Protein AF-A0A9N9INA7-F1 (afdb_monomer_lite)

Sequence (309 aa):
MSRGRTYPRCLLCGELLNKEGYRDGSIAQSMAESDPYHPDCKAKRDSKKEEIKEESQEFY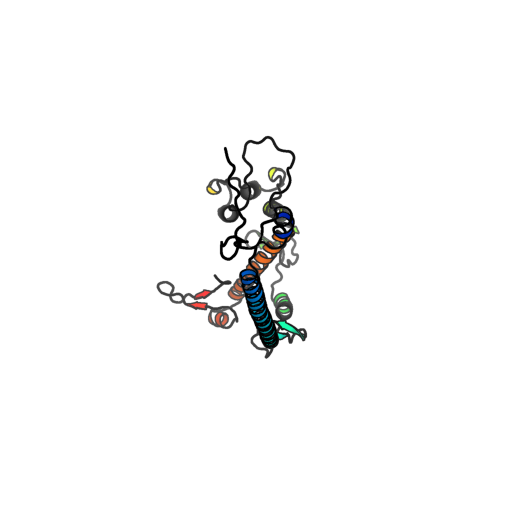EKAKKLAEEESKANLARKINEAFSCQGCGKFIELTDEAYTMKGKSGYYCQNCIVSENKDKIKKQTPQITCSLCKKSIASDYYLVGEQPVCLSCQPRAKLTLLTASKILQGQVVDVESLDLPAEDKINLSAAQQIMQGQPVDIDNLSIEENDKNFLKELQASVNKSGDNLPVPKPNSPQPQSPNKSNKLSSKDWEEIMAGLFIIANRALRKLELLDAVPNLQELRKIPGLDLHPLKDDRKGQHSIKINDQ

Organism: NCBI:txid60492

pLDDT: mean 77.27, std 15.55, range [35.47, 97.88]

Secondary structure (DSSP, 8-state):
---PPPPPB-TTT--BS-SSS--STTSHHHHTTT--S-HHHHHHHHHHHHHHHHHHHHHHHHHHHHHHHHHHHHHHHHHHTEEE-TTT--EEE--TT-EEPTTSSSEE-HHHHHHHHHHHHHHHS--EE-TTT--EESS-EEEETTEEEEGGG-HHHHHHHHHHHHHHTT----STTS---HHHHHHHHHHHHHHTT----GGGSSS-HHHHHHHHHHHHHHHHHGGG--PPPTT--------------HHHHHHHHHHHHHHHHHHHHHHHHHHH-SSHHHHTTSTT--EEEPPGGGBTBEEE--TT-

Structure (mmCIF, N/CA/C/O backbone):
data_AF-A0A9N9INA7-F1
#
_entry.id   AF-A0A9N9INA7-F1
#
loop_
_atom_site.group_PDB
_atom_site.id
_atom_site.type_symbol
_atom_site.label_atom_id
_atom_site.label_alt_id
_atom_site.label_comp_id
_atom_site.label_asym_id
_atom_site.label_entity_id
_atom_site.label_seq_id
_atom_site.pdbx_PDB_ins_code
_atom_site.Cartn_x
_atom_site.Cartn_y
_atom_site.Cartn_z
_atom_site.occupancy
_atom_site.B_iso_or_equiv
_atom_site.auth_seq_id
_atom_site.auth_comp_id
_atom_site.auth_asym_id
_atom_site.auth_atom_id
_atom_site.pdbx_PDB_model_num
ATOM 1 N N . MET A 1 1 ? 4.423 84.873 17.653 1.00 47.50 1 MET A N 1
ATOM 2 C CA . MET A 1 1 ? 4.879 83.482 17.870 1.00 47.50 1 MET A CA 1
ATOM 3 C C . MET A 1 1 ? 6.287 83.330 17.313 1.00 47.50 1 MET A C 1
ATOM 5 O O . MET A 1 1 ? 6.458 83.192 16.109 1.00 47.50 1 MET A O 1
ATOM 9 N N . SER A 1 2 ? 7.301 83.431 18.166 1.00 46.97 2 SER A N 1
ATOM 10 C CA . SER A 1 2 ? 8.703 83.181 17.824 1.00 46.97 2 SER A CA 1
ATOM 11 C C . SER A 1 2 ? 8.907 81.672 17.658 1.00 46.97 2 SER A C 1
ATOM 13 O O . SER A 1 2 ? 8.808 80.922 18.625 1.00 46.97 2 SER A O 1
ATOM 15 N N . ARG A 1 3 ? 9.154 81.203 16.429 1.00 60.03 3 ARG A N 1
ATOM 16 C CA . ARG A 1 3 ? 9.556 79.810 16.186 1.00 60.03 3 ARG A CA 1
ATOM 17 C C . ARG A 1 3 ? 10.983 79.635 16.716 1.00 60.03 3 ARG A C 1
ATOM 19 O O . ARG A 1 3 ? 11.915 80.217 16.166 1.00 60.03 3 ARG A O 1
ATOM 26 N N . GLY A 1 4 ? 11.141 78.899 17.816 1.00 61.97 4 GLY A N 1
ATOM 27 C CA . GLY A 1 4 ? 12.456 78.556 18.360 1.00 61.97 4 GLY A CA 1
ATOM 28 C C . GLY A 1 4 ? 13.253 77.739 17.343 1.00 61.97 4 GLY A C 1
ATOM 29 O O . GLY A 1 4 ? 12.719 76.803 16.752 1.00 61.97 4 GLY A O 1
ATOM 30 N N . ARG A 1 5 ? 14.516 78.104 17.103 1.00 69.19 5 ARG A N 1
ATOM 31 C CA . ARG A 1 5 ? 15.401 77.338 16.215 1.00 69.19 5 ARG A CA 1
ATOM 32 C C . ARG A 1 5 ? 15.850 76.072 16.943 1.00 69.19 5 ARG A C 1
ATOM 34 O O . ARG A 1 5 ? 16.490 76.157 17.987 1.00 69.19 5 ARG A O 1
ATOM 41 N N . THR A 1 6 ? 15.521 74.908 16.398 1.00 73.06 6 THR A N 1
ATOM 42 C CA . THR A 1 6 ? 16.071 73.622 16.837 1.00 73.06 6 THR A CA 1
ATOM 43 C C . THR A 1 6 ? 17.421 73.406 16.165 1.00 73.06 6 THR A C 1
ATOM 45 O O . THR A 1 6 ? 17.502 73.368 14.939 1.00 73.06 6 THR A O 1
ATOM 48 N N . TYR A 1 7 ? 18.480 73.277 16.958 1.00 74.56 7 TYR A N 1
ATOM 49 C CA . TYR A 1 7 ? 19.814 72.949 16.460 1.00 74.56 7 TYR A CA 1
ATOM 50 C C . TYR A 1 7 ? 19.967 71.425 16.320 1.00 74.56 7 TYR A C 1
ATOM 52 O O . TYR A 1 7 ? 19.486 70.693 17.193 1.00 74.56 7 TYR A O 1
ATOM 60 N N . PRO A 1 8 ? 20.629 70.931 15.258 1.00 74.00 8 PRO A N 1
ATOM 61 C CA . PRO A 1 8 ? 20.849 69.503 15.074 1.00 74.00 8 PRO A CA 1
ATOM 62 C C . PRO A 1 8 ? 21.774 68.943 16.166 1.00 74.00 8 PRO A C 1
ATOM 64 O O . PRO A 1 8 ? 22.737 69.589 16.594 1.00 74.00 8 PRO A O 1
ATOM 67 N N . ARG A 1 9 ? 21.461 67.728 16.625 1.00 79.56 9 ARG A N 1
ATOM 68 C CA . ARG A 1 9 ? 22.242 66.965 17.607 1.00 79.56 9 ARG A CA 1
ATOM 69 C C . ARG A 1 9 ? 22.987 65.834 16.906 1.00 79.56 9 ARG A C 1
ATOM 71 O O . ARG A 1 9 ? 22.441 65.216 15.997 1.00 79.56 9 ARG A O 1
ATOM 78 N N . CYS A 1 10 ? 24.205 65.551 17.354 1.00 77.56 10 CYS A N 1
ATOM 79 C CA . CYS A 1 10 ? 24.973 64.388 16.931 1.00 77.56 10 CYS A CA 1
ATOM 80 C C . CYS A 1 10 ? 24.181 63.111 17.240 1.00 77.56 10 CYS A C 1
ATOM 82 O O . CYS A 1 10 ? 23.751 62.917 18.377 1.00 77.56 10 CYS A O 1
ATOM 84 N N . LEU A 1 11 ? 24.022 62.221 16.259 1.00 80.06 11 LEU A N 1
ATOM 85 C CA . LEU A 1 11 ? 23.229 60.995 16.434 1.00 80.06 11 LEU A CA 1
ATOM 86 C C . LEU A 1 11 ? 23.856 59.981 17.403 1.00 80.06 11 LEU A C 1
ATOM 88 O O . LEU A 1 11 ? 23.147 59.129 17.926 1.00 80.06 11 LEU A O 1
ATOM 92 N N . LEU A 1 12 ? 25.169 60.060 17.648 1.00 80.56 12 LEU A N 1
ATOM 93 C CA . LEU A 1 12 ? 25.869 59.115 18.523 1.00 80.56 12 LEU A CA 1
ATOM 94 C C . LEU A 1 12 ? 25.887 59.563 19.992 1.00 80.56 12 LEU A C 1
ATOM 96 O O . LEU A 1 12 ? 25.654 58.748 20.877 1.00 80.56 12 LEU A O 1
ATOM 100 N N . CYS A 1 13 ? 26.178 60.842 20.262 1.00 83.06 13 CYS A N 1
ATOM 101 C CA . CYS A 1 13 ? 26.313 61.361 21.632 1.00 83.06 13 CYS A CA 1
ATOM 102 C C . CYS A 1 13 ? 25.164 62.278 22.079 1.00 83.06 13 CYS A C 1
ATOM 104 O O . CYS A 1 13 ? 25.063 62.595 23.259 1.00 83.06 13 CYS A O 1
ATOM 106 N N . GLY A 1 14 ? 24.299 62.730 21.165 1.00 80.06 14 GLY A N 1
ATOM 107 C CA . GLY A 1 14 ? 23.175 63.617 21.480 1.00 80.06 14 GLY A CA 1
ATOM 108 C C . GLY A 1 14 ? 23.551 65.079 21.767 1.00 80.06 14 GLY A C 1
ATOM 109 O O . GLY A 1 14 ? 22.662 65.877 22.091 1.00 80.06 14 GLY A O 1
ATOM 110 N N . GLU A 1 15 ? 24.829 65.448 21.643 1.00 83.06 15 GLU A N 1
ATOM 111 C CA . GLU A 1 15 ? 25.323 66.819 21.825 1.00 83.06 15 GLU A CA 1
ATOM 112 C C . GLU A 1 15 ? 25.026 67.701 20.603 1.00 83.06 15 GLU A C 1
ATOM 114 O O . GLU A 1 15 ? 24.946 67.221 19.473 1.00 83.06 15 GLU A O 1
ATOM 119 N N . LEU A 1 16 ? 24.836 69.005 20.824 1.00 78.44 16 LEU A N 1
ATOM 120 C CA . LEU A 1 16 ? 24.582 69.975 19.754 1.00 78.44 16 LEU A CA 1
ATOM 121 C C . LEU A 1 16 ? 25.819 70.126 18.863 1.00 78.44 16 LEU A C 1
ATOM 123 O O . LEU A 1 16 ? 26.905 70.383 19.374 1.00 78.44 16 LEU A O 1
ATOM 127 N N . LEU A 1 17 ? 25.646 70.047 17.540 1.00 68.88 17 LEU A N 1
ATOM 128 C CA . LE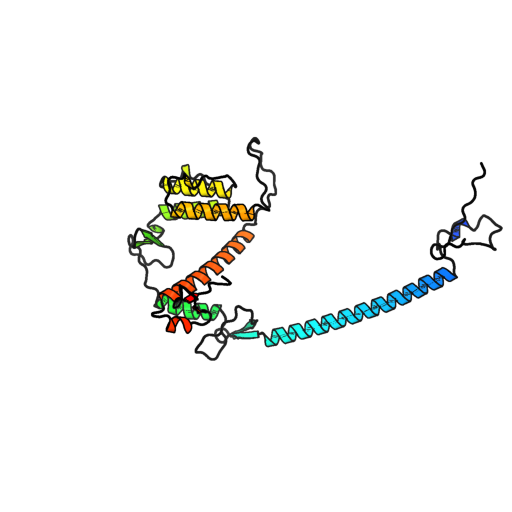U A 1 17 ? 26.747 70.052 16.560 1.00 68.88 17 LEU A CA 1
ATOM 129 C C . LEU A 1 17 ? 27.491 71.399 16.411 1.00 68.88 17 LEU A C 1
ATOM 131 O O . LEU A 1 17 ? 28.239 71.566 15.458 1.00 68.88 17 LEU A O 1
ATOM 135 N N . ASN A 1 18 ? 27.310 72.362 17.320 1.00 69.19 18 ASN A N 1
ATOM 136 C CA . ASN A 1 18 ? 28.042 73.631 17.348 1.00 69.19 18 ASN A CA 1
ATOM 137 C C . ASN A 1 18 ? 27.834 74.357 18.678 1.00 69.19 18 ASN A C 1
ATOM 139 O O . ASN A 1 18 ? 26.702 74.732 18.991 1.00 69.19 18 ASN A O 1
ATOM 143 N N . LYS A 1 19 ? 28.908 74.645 19.421 1.00 59.25 19 LYS A N 1
ATOM 144 C CA . LYS A 1 19 ? 28.851 75.630 20.515 1.00 59.25 19 LYS A CA 1
ATOM 145 C C . LYS A 1 19 ? 29.618 76.926 20.246 1.00 59.25 19 LYS A C 1
ATOM 147 O O . LYS A 1 19 ? 29.248 77.926 20.845 1.00 59.25 19 LYS A O 1
ATOM 152 N N . GLU A 1 20 ? 30.595 76.971 19.329 1.00 59.22 20 GLU A N 1
ATOM 153 C CA . GLU A 1 20 ? 31.526 78.123 19.302 1.00 59.22 20 GLU A CA 1
ATOM 154 C C . GLU A 1 20 ? 31.864 78.742 17.925 1.00 59.22 20 GLU A C 1
ATOM 156 O O . GLU A 1 20 ? 32.618 79.706 17.880 1.00 59.22 20 GLU A O 1
ATOM 161 N N . GLY A 1 21 ? 31.285 78.296 16.798 1.00 57.31 21 GLY A N 1
ATOM 162 C CA . GLY A 1 21 ? 31.815 78.679 15.467 1.00 57.31 21 GLY A CA 1
ATOM 163 C C . GLY A 1 21 ? 30.936 79.472 14.487 1.00 57.31 21 GLY A C 1
ATOM 164 O O . GLY A 1 21 ? 31.462 79.985 13.506 1.00 57.31 21 GLY A O 1
ATOM 165 N N . TYR A 1 22 ? 29.618 79.586 14.680 1.00 56.44 22 TYR A N 1
ATOM 166 C CA . TYR A 1 22 ? 28.715 80.046 13.607 1.00 56.44 22 TYR A CA 1
ATOM 167 C C . TYR A 1 22 ? 28.085 81.408 13.906 1.00 56.44 22 TYR A C 1
ATOM 169 O O . TYR A 1 22 ? 26.970 81.487 14.421 1.00 56.44 22 TYR A O 1
ATOM 177 N N . ARG A 1 23 ? 28.796 82.493 13.571 1.00 56.59 23 ARG A N 1
ATOM 178 C CA . ARG A 1 23 ? 28.205 83.845 13.525 1.00 56.59 23 ARG A CA 1
ATOM 179 C C . ARG A 1 23 ? 27.613 84.223 12.166 1.00 56.59 23 ARG A C 1
ATOM 181 O O . ARG A 1 23 ? 26.750 85.092 12.146 1.00 56.59 23 ARG A O 1
ATOM 188 N N . ASP A 1 24 ? 27.951 83.514 11.088 1.00 56.97 24 ASP A N 1
ATOM 189 C CA . ASP A 1 24 ? 27.414 83.796 9.753 1.00 56.97 24 ASP A CA 1
ATOM 190 C C . ASP A 1 24 ? 26.481 82.677 9.274 1.00 56.97 24 ASP A C 1
ATOM 192 O O . ASP A 1 24 ? 26.872 81.539 9.013 1.00 56.97 24 ASP A O 1
ATOM 196 N N . GLY A 1 25 ? 25.192 83.009 9.201 1.00 57.81 25 GLY A N 1
ATOM 197 C CA . GLY A 1 25 ? 24.084 82.081 8.964 1.00 57.81 25 GLY A CA 1
ATOM 198 C C . GLY A 1 25 ? 23.962 81.510 7.547 1.00 57.81 25 GLY A C 1
ATOM 199 O O . GLY A 1 25 ? 22.926 80.926 7.249 1.00 57.81 25 GLY A O 1
ATOM 200 N N . SER A 1 26 ? 24.964 81.663 6.679 1.00 57.28 26 SER A N 1
ATOM 201 C CA . SER A 1 26 ? 24.917 81.203 5.281 1.00 57.28 26 SER A CA 1
ATOM 202 C C . SER A 1 26 ? 25.669 79.892 5.013 1.00 57.28 26 SER A C 1
ATOM 204 O O . SER A 1 26 ? 25.416 79.265 3.990 1.00 57.28 26 SER A O 1
ATOM 206 N N . ILE A 1 27 ? 26.541 79.430 5.921 1.00 55.09 27 ILE A N 1
ATOM 207 C CA . ILE A 1 27 ? 27.369 78.218 5.706 1.00 55.09 27 ILE A CA 1
ATOM 208 C C . ILE A 1 27 ? 26.818 76.982 6.450 1.00 55.09 27 ILE A C 1
ATOM 210 O O . ILE A 1 27 ? 27.094 75.845 6.078 1.00 55.09 27 ILE A O 1
ATOM 214 N N . ALA A 1 28 ? 25.965 77.167 7.464 1.00 55.12 28 ALA A N 1
ATOM 215 C CA . ALA A 1 28 ? 25.489 76.072 8.323 1.00 55.12 28 ALA A CA 1
ATOM 216 C C . ALA A 1 28 ? 24.566 75.054 7.627 1.00 55.12 28 ALA A C 1
ATOM 218 O O . ALA A 1 28 ? 24.413 73.936 8.117 1.00 55.12 28 ALA A O 1
ATOM 219 N N . GLN A 1 29 ? 23.933 75.426 6.512 1.00 57.06 29 GLN A N 1
ATOM 220 C CA . GLN A 1 29 ? 22.920 74.585 5.871 1.00 57.06 29 GLN A CA 1
ATOM 221 C C . GLN A 1 29 ? 23.516 73.549 4.908 1.00 57.06 29 GLN A C 1
ATOM 223 O O . GLN A 1 29 ? 22.965 72.462 4.800 1.00 57.06 29 GLN A O 1
ATOM 228 N N . SER A 1 30 ? 24.666 73.822 4.279 1.00 56.72 30 SER A N 1
ATOM 229 C CA . SER A 1 30 ? 25.274 72.891 3.315 1.00 56.72 30 SER A CA 1
ATOM 230 C C . SER A 1 30 ? 26.130 71.793 3.960 1.00 56.72 30 SER A C 1
ATOM 232 O O . SER A 1 30 ? 26.276 70.721 3.382 1.00 56.72 30 SER A O 1
ATOM 234 N N . MET A 1 31 ? 26.679 72.006 5.164 1.00 54.34 31 MET A N 1
ATOM 235 C CA . MET A 1 31 ? 27.525 70.994 5.822 1.00 54.34 31 MET A CA 1
ATOM 236 C C . MET A 1 31 ? 26.723 69.954 6.623 1.00 54.34 31 MET A C 1
ATOM 238 O O . MET A 1 31 ? 27.139 68.797 6.701 1.00 54.34 31 MET A O 1
ATOM 242 N N . ALA A 1 32 ? 25.556 70.324 7.165 1.00 55.84 32 ALA A N 1
ATOM 243 C CA . ALA A 1 32 ? 24.714 69.431 7.970 1.00 55.84 32 ALA A CA 1
ATOM 244 C C . ALA A 1 32 ? 24.065 68.286 7.166 1.00 55.84 32 ALA A C 1
ATOM 246 O O . ALA A 1 32 ? 23.649 67.292 7.756 1.00 55.84 32 ALA A O 1
ATOM 247 N N . GLU A 1 33 ? 24.006 68.393 5.836 1.00 59.06 33 GLU A N 1
ATOM 248 C CA . GLU A 1 33 ? 23.446 67.345 4.973 1.00 59.06 33 GLU A CA 1
ATOM 249 C C . GLU A 1 33 ? 24.439 66.205 4.677 1.00 59.06 33 GLU A C 1
ATOM 251 O O . GLU A 1 33 ? 24.021 65.145 4.219 1.00 59.06 33 GLU A O 1
ATOM 256 N N . SER A 1 34 ? 25.737 66.373 4.971 1.00 65.88 34 SER A N 1
ATOM 257 C CA . SER A 1 34 ? 26.772 65.417 4.534 1.00 65.88 34 SER A CA 1
ATOM 258 C C . SER A 1 34 ? 27.272 64.426 5.601 1.00 65.88 34 SER A C 1
ATOM 260 O O . SER A 1 34 ? 27.633 63.306 5.241 1.00 65.88 34 SER A O 1
ATOM 262 N N . ASP A 1 35 ? 27.272 64.764 6.902 1.00 72.38 35 ASP A N 1
ATOM 263 C CA . ASP A 1 35 ? 27.636 63.818 7.982 1.00 72.38 35 ASP A CA 1
ATOM 264 C C . ASP A 1 35 ? 27.108 64.299 9.360 1.00 72.38 35 ASP A C 1
ATOM 266 O O . ASP A 1 35 ? 27.622 65.274 9.911 1.00 72.38 35 ASP A O 1
ATOM 270 N N . PRO A 1 36 ? 26.092 63.654 9.967 1.00 74.88 36 PRO A N 1
ATOM 271 C CA . PRO A 1 36 ? 25.421 64.145 11.182 1.00 74.88 36 PRO A CA 1
ATOM 272 C C . PRO A 1 36 ? 26.161 63.812 12.500 1.00 74.88 36 PRO A C 1
ATOM 274 O O . PRO A 1 36 ? 25.532 63.639 13.549 1.00 74.88 36 PRO A O 1
ATOM 277 N N . TYR A 1 37 ? 27.492 63.685 12.473 1.00 77.81 37 TYR A N 1
ATOM 278 C CA . TYR A 1 37 ? 28.302 63.229 13.611 1.00 77.81 37 TYR A CA 1
ATOM 279 C C . TYR A 1 37 ? 29.409 64.230 13.968 1.00 77.81 37 TYR A C 1
ATOM 281 O O . TYR A 1 37 ? 30.060 64.786 13.089 1.00 77.81 37 TYR A O 1
ATOM 289 N N . HIS A 1 38 ? 29.664 64.424 15.269 1.00 78.94 38 HIS A N 1
ATOM 290 C CA . HIS A 1 38 ? 30.825 65.192 15.747 1.00 78.94 38 HIS A CA 1
ATOM 291 C C . HIS A 1 38 ? 32.131 64.519 15.283 1.00 78.94 38 HIS A C 1
ATOM 293 O O . HIS A 1 38 ? 32.158 63.285 15.267 1.00 78.94 38 HIS A O 1
ATOM 299 N N . PRO A 1 39 ? 33.220 65.251 14.979 1.00 78.38 39 PRO A N 1
ATOM 300 C CA . PRO A 1 39 ? 34.507 64.656 14.599 1.00 78.38 39 PRO A CA 1
ATOM 301 C C . PRO A 1 39 ? 34.983 63.540 15.547 1.00 78.38 39 PRO A C 1
ATOM 303 O O . PRO A 1 39 ? 35.355 62.460 15.089 1.00 78.38 39 PRO A O 1
ATOM 306 N N . ASP A 1 40 ? 34.843 63.729 16.864 1.00 79.12 40 ASP A N 1
ATOM 307 C CA . ASP A 1 40 ? 35.208 62.707 17.863 1.00 79.12 40 ASP A CA 1
ATOM 308 C C . ASP A 1 40 ? 34.271 61.489 17.846 1.00 79.12 40 ASP A C 1
ATOM 310 O O . ASP A 1 40 ? 34.684 60.353 18.084 1.00 79.12 40 ASP A O 1
ATOM 314 N N . CYS A 1 41 ? 32.988 61.703 17.541 1.00 82.00 41 CYS A N 1
ATOM 315 C CA . CYS A 1 41 ? 32.011 60.624 17.383 1.00 82.00 41 CYS A CA 1
ATOM 316 C C . CYS A 1 41 ? 32.219 59.862 16.073 1.00 82.00 41 CYS A C 1
ATOM 318 O O . CYS A 1 41 ? 32.011 58.652 16.032 1.00 82.00 41 CYS A O 1
ATOM 320 N N . LYS A 1 42 ? 32.652 60.555 15.018 1.00 81.94 42 LYS A N 1
ATOM 321 C CA . LYS A 1 42 ? 33.022 59.963 13.736 1.00 81.94 42 LYS A CA 1
ATOM 322 C C . LYS A 1 42 ? 34.241 59.062 13.897 1.00 81.94 42 LYS A C 1
ATOM 324 O O . LYS A 1 42 ? 34.160 57.905 13.510 1.00 81.94 42 LYS A O 1
ATOM 329 N N . ALA A 1 43 ? 35.289 59.523 14.583 1.00 83.94 43 ALA A N 1
ATOM 330 C CA . ALA A 1 43 ? 36.460 58.702 14.892 1.00 83.94 43 ALA A CA 1
ATOM 331 C C . ALA A 1 43 ? 36.093 57.430 15.681 1.00 83.94 43 ALA A C 1
ATOM 333 O O . ALA A 1 43 ? 36.514 56.335 15.316 1.00 83.94 43 ALA A O 1
ATOM 334 N N . LYS A 1 44 ? 35.233 57.541 16.707 1.00 83.81 44 LYS A N 1
ATOM 335 C CA . LYS A 1 44 ? 34.736 56.374 17.465 1.00 83.81 44 LYS A CA 1
ATOM 336 C C 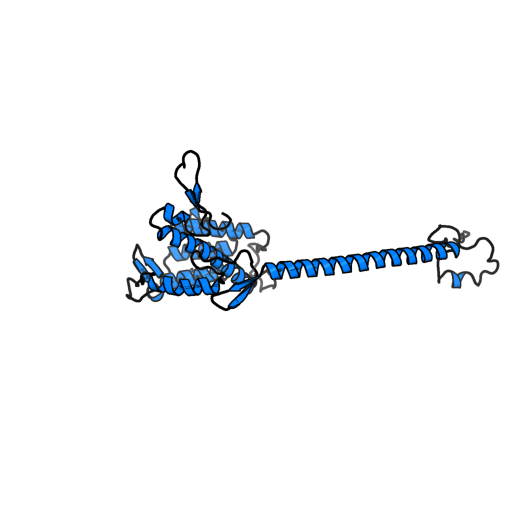. LYS A 1 44 ? 33.894 55.426 16.611 1.00 83.81 44 LYS A C 1
ATOM 338 O O . LYS A 1 44 ? 34.039 54.212 16.718 1.00 83.81 44 LYS A O 1
ATOM 343 N N . ARG A 1 45 ? 33.010 55.964 15.766 1.00 86.06 45 ARG A N 1
ATOM 344 C CA . ARG A 1 45 ? 32.178 55.174 14.847 1.00 86.06 45 ARG A CA 1
ATOM 345 C C . ARG A 1 45 ? 33.039 54.425 13.838 1.00 86.06 45 ARG A C 1
ATOM 347 O O . ARG A 1 45 ? 32.784 53.254 13.586 1.00 86.06 45 ARG A O 1
ATOM 354 N N . ASP A 1 46 ? 34.020 55.100 13.257 1.00 85.69 46 ASP A N 1
ATOM 355 C CA . ASP A 1 46 ? 34.860 54.538 12.208 1.00 85.69 46 ASP A CA 1
ATOM 356 C C . ASP A 1 46 ? 35.845 53.512 12.804 1.00 85.69 46 ASP A C 1
ATOM 358 O O . ASP A 1 46 ? 35.982 52.429 12.248 1.00 85.69 46 ASP A O 1
ATOM 362 N N . SER A 1 47 ? 36.384 53.751 14.007 1.00 85.31 47 SER A N 1
ATOM 363 C CA . SER A 1 47 ? 37.147 52.746 14.769 1.00 85.31 47 SER A CA 1
ATOM 364 C C . SER A 1 47 ? 36.314 51.500 15.092 1.00 85.31 47 SER A C 1
ATOM 366 O O . SER A 1 47 ? 36.770 50.388 14.849 1.00 85.31 47 SER A O 1
ATOM 368 N N . LYS A 1 48 ? 35.068 51.668 15.555 1.00 85.12 48 LYS A N 1
ATOM 369 C CA . LYS A 1 48 ? 34.162 50.540 15.821 1.00 85.12 48 LYS A CA 1
ATOM 370 C C . LYS A 1 48 ? 33.760 49.792 14.545 1.00 85.12 48 LYS A C 1
ATOM 372 O O . LYS A 1 48 ? 33.505 48.595 14.582 1.00 85.12 48 LYS A O 1
ATOM 377 N N . LYS A 1 49 ? 33.679 50.483 13.402 1.00 85.06 49 LYS A N 1
ATOM 378 C CA . LYS A 1 49 ? 33.432 49.841 12.103 1.00 85.06 49 LYS A CA 1
ATOM 379 C C . LYS A 1 49 ? 34.598 48.956 11.674 1.00 85.06 49 LYS A C 1
ATOM 381 O O . LYS A 1 49 ? 34.331 47.898 11.118 1.00 85.06 49 LYS A O 1
ATOM 386 N N . GLU A 1 50 ? 35.840 49.379 11.894 1.00 89.44 50 GLU A N 1
ATOM 387 C CA . GLU A 1 50 ? 37.009 48.546 11.585 1.00 89.44 50 GLU A CA 1
ATOM 388 C C . GLU A 1 50 ? 37.105 47.340 12.531 1.00 89.44 50 GLU A C 1
ATOM 390 O O . GLU A 1 50 ? 37.278 46.228 12.049 1.00 89.44 50 GLU A O 1
ATOM 395 N N . GLU A 1 51 ? 36.836 47.513 13.830 1.00 89.38 51 GLU A N 1
ATOM 396 C CA . GLU A 1 51 ? 36.755 46.398 14.794 1.00 89.38 51 GLU A CA 1
ATOM 397 C C . GLU A 1 51 ? 35.706 45.351 14.370 1.00 89.38 51 GLU A C 1
ATOM 399 O O . GLU A 1 51 ? 36.005 44.165 14.269 1.00 89.38 51 GLU A O 1
ATOM 404 N N . ILE A 1 52 ? 34.496 45.790 13.995 1.00 86.06 52 ILE A N 1
ATOM 405 C CA . ILE A 1 52 ? 33.441 44.891 13.494 1.00 86.06 52 ILE A CA 1
ATOM 406 C C . ILE A 1 52 ? 33.859 44.194 12.190 1.00 86.06 52 ILE A C 1
ATOM 408 O O . ILE A 1 52 ? 33.492 43.039 11.963 1.00 86.06 52 ILE A O 1
ATOM 412 N N . LYS A 1 53 ? 34.602 44.872 11.305 1.00 88.06 53 LYS A N 1
ATOM 413 C CA . LYS A 1 53 ? 35.106 44.248 10.074 1.00 88.06 53 LYS A CA 1
ATOM 414 C C . LYS A 1 53 ? 36.118 43.154 10.394 1.00 88.06 53 LYS A C 1
ATOM 416 O O . LYS A 1 53 ? 35.976 42.064 9.843 1.00 88.06 53 LYS A O 1
ATOM 421 N N . GLU A 1 54 ? 37.074 43.414 11.282 1.00 90.62 54 GLU A N 1
ATOM 422 C CA . GLU A 1 54 ? 38.075 42.430 11.706 1.00 90.62 54 GLU A CA 1
ATOM 423 C C . GLU A 1 54 ? 37.417 41.214 12.373 1.00 90.62 54 GLU A C 1
ATOM 425 O O . GLU A 1 54 ? 37.655 40.084 11.939 1.00 90.62 54 GLU A O 1
ATOM 430 N N . GLU A 1 55 ? 36.496 41.430 13.320 1.00 88.19 55 GLU A N 1
ATOM 431 C CA . GLU A 1 55 ? 35.731 40.350 13.961 1.00 88.19 55 GLU A CA 1
ATOM 432 C C . GLU A 1 55 ? 34.923 39.534 12.940 1.00 88.19 55 GLU A C 1
ATOM 434 O O . GLU A 1 55 ? 34.889 38.300 12.985 1.00 88.19 55 GLU A O 1
ATOM 439 N N . SER A 1 56 ? 34.287 40.209 11.974 1.00 82.25 56 SER A N 1
ATOM 440 C CA . SER A 1 56 ? 33.525 39.524 10.929 1.00 82.25 56 SER A CA 1
ATOM 441 C C . SER A 1 56 ? 34.429 38.682 10.026 1.00 82.25 56 SER A C 1
ATOM 443 O O . SER A 1 56 ? 34.076 37.553 9.686 1.00 82.25 56 SER A O 1
ATOM 445 N N . GLN A 1 57 ? 35.613 39.187 9.671 1.00 89.19 57 GLN A N 1
ATOM 446 C CA . GLN A 1 57 ? 36.558 38.485 8.810 1.00 89.19 57 GLN A CA 1
ATOM 447 C C . GLN A 1 57 ? 37.137 37.249 9.507 1.00 89.19 57 GLN A C 1
ATOM 449 O O . GLN A 1 57 ? 37.221 36.186 8.888 1.00 89.19 57 GLN A O 1
ATOM 454 N N . GLU A 1 58 ? 37.458 37.349 10.800 1.00 92.00 58 GLU A N 1
ATOM 455 C CA . GLU A 1 58 ? 37.883 36.199 11.602 1.00 92.00 58 GLU A CA 1
ATOM 456 C C . GLU A 1 58 ? 36.788 35.121 11.662 1.00 92.00 58 GLU A C 1
ATOM 458 O O . GLU A 1 58 ? 37.063 33.933 11.457 1.00 92.00 58 GLU A O 1
ATOM 463 N N . PHE A 1 59 ? 35.529 35.525 11.864 1.00 88.38 59 PHE A N 1
ATOM 464 C CA . PHE A 1 59 ? 34.389 34.609 11.862 1.00 88.38 59 PHE A CA 1
ATOM 465 C C . PHE A 1 59 ? 34.234 33.874 10.519 1.00 88.38 59 PHE A C 1
ATOM 467 O O . PHE A 1 59 ? 34.067 32.650 10.505 1.00 88.38 59 PHE A O 1
ATOM 474 N N . TYR A 1 60 ? 34.341 34.587 9.391 1.00 80.94 60 TYR A N 1
ATOM 475 C CA . TYR A 1 60 ? 34.243 33.991 8.052 1.00 80.94 60 TYR A CA 1
ATOM 476 C C . TYR A 1 60 ? 35.361 32.977 7.775 1.00 80.94 60 TYR A C 1
ATOM 4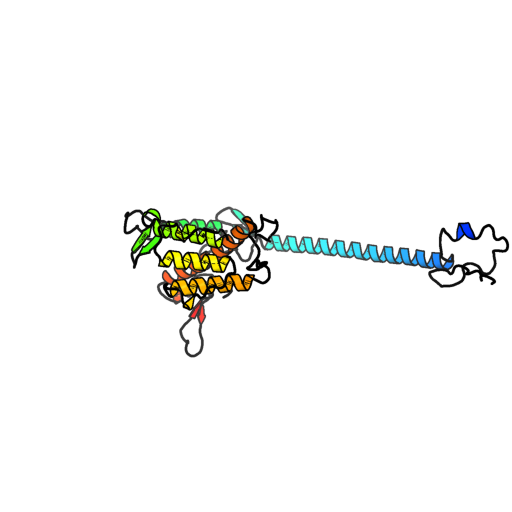78 O O . TYR A 1 60 ? 35.081 31.876 7.294 1.00 80.94 60 TYR A O 1
ATOM 486 N N . GLU A 1 61 ? 36.613 33.298 8.106 1.00 91.31 61 GLU A N 1
ATOM 487 C CA . GLU A 1 61 ? 37.741 32.378 7.901 1.00 91.31 61 GLU A CA 1
ATOM 488 C C . GLU A 1 61 ? 37.632 31.127 8.784 1.00 91.31 61 GLU A C 1
ATOM 490 O O . GLU A 1 61 ? 37.922 30.010 8.342 1.00 91.31 61 GLU A O 1
ATOM 495 N N . LYS A 1 62 ? 37.145 31.277 10.021 1.00 91.69 62 LYS A N 1
ATOM 496 C CA . LYS A 1 62 ? 36.893 30.144 10.919 1.00 91.69 62 LYS A CA 1
ATOM 497 C C . LYS A 1 62 ? 35.780 29.233 10.394 1.00 91.69 62 LYS A C 1
ATOM 499 O O . LYS A 1 62 ? 35.947 28.013 10.391 1.00 91.69 62 LYS A O 1
ATOM 504 N N . ALA A 1 63 ? 34.677 29.805 9.910 1.00 75.94 63 ALA A N 1
ATOM 505 C CA . ALA A 1 63 ? 33.578 29.046 9.313 1.00 75.94 63 ALA A CA 1
ATOM 506 C C . ALA A 1 63 ? 34.021 28.291 8.049 1.00 75.94 63 ALA A C 1
ATOM 508 O O . ALA A 1 63 ? 33.678 27.122 7.871 1.00 75.94 63 ALA A O 1
ATOM 509 N N . LYS A 1 64 ? 34.842 28.926 7.203 1.00 86.06 64 LYS A N 1
ATOM 510 C CA . LYS A 1 64 ? 35.401 28.302 5.999 1.00 86.06 64 LYS A CA 1
ATOM 511 C C . LYS A 1 64 ? 36.280 27.092 6.330 1.00 86.06 64 LYS A C 1
ATOM 513 O O . LYS A 1 64 ? 36.106 26.039 5.720 1.00 86.06 64 LYS A O 1
ATOM 518 N N . LYS A 1 65 ? 37.174 27.205 7.321 1.00 90.50 65 LYS A N 1
ATOM 519 C CA . LYS A 1 65 ? 38.013 26.079 7.772 1.00 90.50 65 LYS A CA 1
ATOM 520 C C . LYS A 1 65 ? 37.184 24.909 8.303 1.00 90.50 65 LYS A C 1
ATOM 522 O O . LYS A 1 65 ? 37.441 23.774 7.914 1.00 90.50 65 LYS A O 1
ATOM 527 N N . LEU A 1 66 ? 36.161 25.182 9.119 1.00 83.06 66 LEU A N 1
ATOM 528 C CA . LEU A 1 66 ? 35.256 24.145 9.629 1.00 83.06 66 LEU A CA 1
ATOM 529 C C . LEU A 1 66 ? 34.520 23.417 8.495 1.00 83.06 66 LEU A C 1
ATOM 531 O O . LEU A 1 66 ? 34.452 22.192 8.508 1.00 83.06 66 LEU A O 1
ATOM 535 N N . ALA A 1 67 ? 34.042 24.142 7.480 1.00 71.38 67 ALA A N 1
ATOM 536 C CA . ALA A 1 67 ? 33.383 23.538 6.321 1.00 71.38 67 ALA A CA 1
ATOM 537 C C . ALA A 1 67 ? 34.336 22.664 5.480 1.00 71.38 67 ALA A C 1
ATOM 539 O O . ALA A 1 67 ? 33.942 21.608 4.982 1.00 71.38 67 ALA A O 1
ATOM 540 N N . GLU A 1 68 ? 35.601 23.068 5.325 1.00 86.62 68 GLU A N 1
ATOM 541 C CA . GLU A 1 68 ? 36.617 22.268 4.629 1.00 86.62 68 GLU A CA 1
ATOM 542 C C . GLU A 1 68 ? 36.996 20.998 5.408 1.00 86.62 68 GLU A C 1
ATOM 544 O O . GLU A 1 68 ? 37.167 19.934 4.805 1.00 86.62 68 GLU A O 1
ATOM 549 N N . GLU A 1 69 ? 37.112 21.084 6.734 1.00 87.25 69 GLU A N 1
ATOM 550 C CA . GLU A 1 69 ? 37.378 19.938 7.610 1.00 87.25 69 GLU A CA 1
ATOM 551 C C . GLU A 1 69 ? 36.197 18.963 7.641 1.00 87.25 69 GLU A C 1
ATOM 553 O O . GLU A 1 69 ? 36.397 17.758 7.479 1.00 87.25 69 GLU A O 1
ATOM 558 N N . GLU A 1 70 ? 34.967 19.469 7.746 1.00 81.19 70 GLU A N 1
ATOM 559 C CA . GLU A 1 70 ? 33.747 18.664 7.687 1.00 81.19 70 GLU A CA 1
ATOM 560 C C . GLU A 1 70 ? 33.583 17.989 6.317 1.00 81.19 70 GLU A C 1
ATOM 562 O O . GLU A 1 70 ? 33.241 16.809 6.241 1.00 81.19 70 GLU A O 1
ATOM 567 N N . SER A 1 71 ? 33.902 18.687 5.223 1.00 81.62 71 SER A N 1
ATOM 568 C CA . SER A 1 71 ? 33.897 18.117 3.869 1.00 81.62 71 SER A CA 1
ATOM 569 C C . SER A 1 71 ? 34.919 16.984 3.718 1.00 81.62 71 SER A C 1
ATOM 571 O O . SER A 1 71 ? 34.588 15.909 3.210 1.00 81.62 71 SER A O 1
ATOM 573 N N . LYS A 1 72 ? 36.146 17.169 4.225 1.00 81.38 72 LYS A N 1
ATOM 574 C CA . LYS A 1 72 ? 37.190 16.128 4.215 1.00 81.38 72 LYS A CA 1
ATOM 575 C C . LYS A 1 72 ? 36.818 14.933 5.092 1.00 81.38 72 LYS A C 1
ATOM 577 O O . LYS A 1 72 ? 37.003 13.795 4.661 1.00 81.38 72 LYS A O 1
ATOM 582 N N . ALA A 1 73 ? 36.266 15.171 6.280 1.00 71.69 73 ALA A N 1
ATOM 583 C CA . ALA A 1 73 ? 35.803 14.117 7.179 1.00 71.69 73 ALA A CA 1
ATOM 584 C C . ALA A 1 73 ? 34.632 13.330 6.570 1.00 71.69 73 ALA A C 1
ATOM 586 O O . ALA A 1 73 ? 34.642 12.099 6.581 1.00 71.69 73 ALA A O 1
ATOM 587 N N . ASN A 1 74 ? 33.668 14.021 5.956 1.00 68.75 74 ASN A N 1
ATOM 588 C CA . ASN A 1 74 ? 32.557 13.392 5.247 1.00 68.75 74 ASN A CA 1
ATOM 589 C C . ASN A 1 74 ? 33.028 12.591 4.028 1.00 68.75 74 ASN A C 1
ATOM 591 O O . ASN A 1 74 ? 32.518 11.499 3.792 1.00 68.75 74 ASN A O 1
ATOM 595 N N . LEU A 1 75 ? 34.021 13.073 3.276 1.00 64.69 75 LEU A N 1
ATOM 596 C CA . LEU A 1 75 ? 34.592 12.333 2.150 1.00 64.69 75 LEU A CA 1
ATOM 597 C C . LEU A 1 75 ? 35.349 11.077 2.611 1.00 64.69 75 LEU A C 1
ATOM 599 O O . LEU A 1 75 ? 35.160 10.007 2.038 1.00 64.69 75 LEU A O 1
ATOM 603 N N . ALA A 1 76 ? 36.161 11.178 3.667 1.00 60.44 76 ALA A N 1
ATOM 604 C CA . ALA A 1 76 ? 36.863 10.032 4.245 1.00 60.44 76 ALA A CA 1
ATOM 605 C C . ALA A 1 76 ? 35.886 8.983 4.807 1.00 60.44 76 ALA A C 1
ATOM 607 O O . ALA A 1 76 ? 36.095 7.782 4.627 1.00 60.44 76 ALA A O 1
ATOM 608 N N . ARG A 1 77 ? 34.784 9.429 5.425 1.00 60.62 77 ARG A N 1
ATOM 609 C CA . ARG A 1 77 ? 33.698 8.557 5.886 1.00 60.62 77 ARG A CA 1
ATOM 610 C C . ARG A 1 77 ? 33.001 7.854 4.718 1.00 60.62 77 ARG A C 1
ATOM 612 O O . ARG A 1 77 ? 32.902 6.634 4.738 1.00 60.62 77 ARG A O 1
ATOM 619 N N . LYS A 1 78 ? 32.653 8.585 3.651 1.00 57.59 78 LYS A N 1
ATOM 620 C CA . LYS A 1 78 ? 32.054 8.017 2.427 1.00 57.59 78 LYS A CA 1
ATOM 621 C C . LYS A 1 78 ? 32.937 6.974 1.740 1.00 57.59 78 LYS A C 1
ATOM 623 O O . LYS A 1 78 ? 32.423 5.988 1.227 1.00 57.59 78 LYS A O 1
ATOM 628 N N . ILE A 1 79 ? 34.257 7.167 1.734 1.00 58.53 79 ILE A N 1
ATOM 629 C CA . ILE A 1 79 ? 35.198 6.200 1.143 1.00 58.53 79 ILE A CA 1
ATOM 630 C C . ILE A 1 79 ? 35.261 4.910 1.976 1.00 58.53 79 ILE A C 1
ATOM 632 O O . ILE A 1 79 ? 35.293 3.822 1.406 1.00 58.53 79 ILE A O 1
ATOM 636 N N . ASN A 1 80 ? 35.226 5.014 3.308 1.00 61.34 80 ASN A N 1
ATOM 637 C CA . ASN A 1 80 ? 35.189 3.846 4.197 1.00 61.34 80 ASN A CA 1
ATOM 638 C C . ASN A 1 80 ? 33.823 3.143 4.218 1.00 61.34 80 ASN A C 1
ATOM 640 O O . ASN A 1 80 ? 33.732 1.985 4.620 1.00 61.34 80 ASN A O 1
ATOM 644 N N . GLU A 1 81 ? 32.776 3.826 3.765 1.00 70.00 81 GLU A N 1
ATOM 645 C CA . GLU A 1 81 ? 31.420 3.305 3.659 1.00 70.00 81 GLU A CA 1
ATOM 646 C C . GLU A 1 81 ? 31.113 2.759 2.249 1.00 70.00 81 GLU A C 1
ATOM 648 O O . GLU A 1 81 ? 29.962 2.492 1.969 1.00 70.00 81 GLU A O 1
ATOM 653 N N . ALA A 1 82 ? 32.065 2.549 1.332 1.00 74.31 82 ALA A N 1
ATOM 654 C CA . ALA A 1 82 ? 31.770 1.972 0.009 1.00 74.31 82 ALA A CA 1
ATOM 655 C C . ALA A 1 82 ? 32.391 0.577 -0.188 1.00 74.31 82 ALA A C 1
ATOM 657 O O . ALA A 1 82 ? 33.522 0.321 0.216 1.00 74.31 82 ALA A O 1
ATOM 658 N N . PHE A 1 83 ? 31.683 -0.331 -0.871 1.00 81.69 83 PHE A N 1
ATOM 659 C CA . PHE A 1 83 ? 32.202 -1.652 -1.259 1.00 81.69 83 PHE A CA 1
ATOM 660 C C . PHE A 1 83 ? 32.066 -1.897 -2.764 1.00 81.69 83 PHE A C 1
ATOM 662 O O . PHE A 1 83 ? 31.170 -1.365 -3.413 1.00 81.69 83 PHE A O 1
ATOM 669 N N . SER A 1 84 ? 32.919 -2.753 -3.335 1.00 81.62 84 SER A N 1
ATOM 670 C CA . SER A 1 84 ? 32.740 -3.242 -4.708 1.00 81.62 84 SER A CA 1
ATOM 671 C C . SER A 1 84 ? 31.887 -4.511 -4.709 1.00 81.62 84 SER A C 1
ATOM 673 O O . SER A 1 84 ? 32.224 -5.506 -4.063 1.00 81.62 84 SER A O 1
ATOM 675 N N . CYS A 1 85 ? 30.759 -4.477 -5.419 1.00 79.81 85 CYS A N 1
ATOM 676 C CA . CYS A 1 85 ? 29.895 -5.635 -5.605 1.00 79.81 85 CYS A CA 1
ATOM 677 C C . CYS A 1 85 ? 30.640 -6.728 -6.378 1.00 79.81 85 CYS A C 1
ATOM 679 O O . CYS A 1 85 ? 30.971 -6.537 -7.544 1.00 79.81 85 CYS A O 1
ATOM 681 N N . GLN A 1 86 ? 30.810 -7.914 -5.796 1.00 80.94 86 GLN A N 1
ATOM 682 C CA . GLN A 1 86 ? 31.476 -9.028 -6.484 1.00 80.94 86 GLN A CA 1
ATOM 683 C C . GLN A 1 86 ? 30.708 -9.545 -7.710 1.00 80.94 86 GLN A C 1
ATOM 685 O O . GLN A 1 86 ? 31.307 -10.126 -8.608 1.00 80.94 86 GLN A O 1
ATOM 690 N N . GLY A 1 87 ? 29.388 -9.335 -7.766 1.00 81.62 87 GLY A N 1
ATOM 691 C CA . GLY A 1 87 ? 28.561 -9.774 -8.892 1.00 81.62 87 GLY A CA 1
ATOM 692 C C . GLY A 1 87 ? 28.687 -8.898 -10.143 1.00 81.62 87 GLY A C 1
ATOM 693 O O . GLY A 1 87 ? 28.632 -9.419 -11.251 1.00 81.62 87 GLY A O 1
ATOM 694 N N . CYS A 1 88 ? 28.841 -7.577 -9.993 1.00 87.50 88 CYS A N 1
ATOM 695 C CA . CYS A 1 88 ? 28.865 -6.642 -11.131 1.00 87.50 88 CYS A CA 1
ATOM 696 C C . CYS A 1 88 ? 30.045 -5.662 -11.147 1.00 87.50 88 CYS A C 1
ATOM 698 O O . CYS A 1 88 ? 30.120 -4.829 -12.046 1.00 87.50 88 CYS A O 1
ATOM 700 N N . GLY A 1 89 ? 30.931 -5.707 -10.153 1.00 84.88 89 GLY A N 1
ATOM 701 C CA . GLY A 1 89 ? 32.106 -4.842 -10.013 1.00 84.88 89 GLY A CA 1
ATOM 702 C C . GLY A 1 89 ? 31.815 -3.392 -9.608 1.00 84.88 89 GLY A C 1
ATOM 703 O O . GLY A 1 89 ? 32.748 -2.645 -9.320 1.00 84.88 89 GLY A O 1
ATOM 704 N N . LYS A 1 90 ? 30.545 -2.968 -9.567 1.00 83.50 90 LYS A N 1
ATOM 705 C CA . LYS A 1 90 ? 30.175 -1.587 -9.219 1.00 83.50 90 LYS A CA 1
ATOM 706 C C . LYS A 1 90 ? 30.497 -1.279 -7.759 1.00 83.50 90 LYS A C 1
ATOM 708 O O . LYS A 1 90 ? 30.200 -2.091 -6.884 1.00 83.50 90 LYS A O 1
ATOM 713 N N . PHE A 1 91 ? 31.044 -0.091 -7.516 1.00 80.69 91 PHE A N 1
ATOM 714 C CA . PHE A 1 91 ? 31.160 0.473 -6.175 1.00 80.69 91 PHE A CA 1
ATOM 715 C C . PHE A 1 91 ? 29.793 0.944 -5.684 1.00 80.69 91 PHE A C 1
ATOM 717 O O . PHE A 1 91 ? 29.054 1.585 -6.432 1.00 80.69 91 PHE A O 1
ATOM 724 N N . ILE A 1 92 ? 29.454 0.583 -4.453 1.00 78.38 92 ILE A N 1
ATOM 725 C CA . ILE A 1 92 ? 28.169 0.860 -3.821 1.00 78.38 92 ILE A CA 1
ATOM 726 C C . ILE A 1 92 ? 28.423 1.433 -2.444 1.00 78.38 92 ILE A C 1
ATOM 728 O O . ILE A 1 92 ? 29.164 0.849 -1.657 1.00 78.38 92 ILE A O 1
ATOM 732 N N . GLU A 1 93 ? 27.790 2.567 -2.175 1.00 77.38 93 GLU A N 1
ATOM 733 C CA . GLU A 1 93 ? 27.728 3.147 -0.841 1.00 77.38 93 GLU A CA 1
ATOM 734 C C . GLU A 1 93 ? 26.922 2.200 0.071 1.00 77.38 93 GLU A C 1
ATOM 736 O O . GLU A 1 93 ? 25.815 1.776 -0.277 1.00 77.38 93 GLU A O 1
ATOM 741 N N . LEU A 1 94 ? 27.501 1.840 1.218 1.00 67.94 94 LEU A N 1
ATOM 742 C CA . LEU A 1 94 ? 26.900 1.141 2.355 1.00 67.94 94 LEU A CA 1
ATOM 743 C C . LEU A 1 94 ? 25.827 2.054 2.938 1.00 67.94 94 LEU A C 1
ATOM 745 O O . LEU A 1 94 ? 25.989 2.701 3.965 1.00 67.94 94 LEU A O 1
ATOM 749 N N . THR A 1 95 ? 24.719 2.122 2.226 1.00 68.00 95 THR A N 1
ATOM 750 C CA . THR A 1 95 ? 23.442 2.519 2.791 1.00 68.00 95 THR A CA 1
ATOM 751 C C . THR A 1 95 ? 22.897 1.343 3.600 1.00 68.00 95 THR A C 1
ATOM 753 O O . THR A 1 95 ? 23.345 0.202 3.433 1.00 68.00 95 THR A O 1
ATOM 756 N N . ASP A 1 96 ? 21.877 1.584 4.421 1.00 54.00 96 ASP A N 1
ATOM 757 C CA . ASP A 1 96 ? 21.154 0.531 5.154 1.00 54.00 96 ASP A CA 1
ATOM 758 C C . ASP A 1 96 ? 20.532 -0.549 4.228 1.00 54.00 96 ASP A C 1
ATOM 760 O O . ASP A 1 96 ? 19.983 -1.547 4.689 1.00 54.00 96 ASP A O 1
ATOM 764 N N . GLU A 1 97 ? 20.639 -0.383 2.903 1.00 54.94 97 GLU A N 1
ATOM 765 C CA . GLU A 1 97 ? 20.191 -1.312 1.864 1.00 54.94 97 GLU A CA 1
ATOM 766 C C . GLU A 1 97 ? 21.314 -2.201 1.285 1.00 54.94 97 GLU A C 1
ATOM 768 O O . GLU A 1 97 ? 21.104 -2.915 0.300 1.00 54.94 97 GLU A O 1
ATOM 773 N N . ALA A 1 98 ? 22.520 -2.180 1.859 1.00 58.22 98 ALA A N 1
ATOM 774 C CA . ALA A 1 98 ? 23.604 -3.079 1.475 1.00 58.22 98 ALA A CA 1
ATOM 775 C C . ALA A 1 98 ? 23.481 -4.446 2.172 1.00 58.22 98 ALA A C 1
ATOM 777 O O . ALA A 1 98 ? 23.400 -4.540 3.394 1.00 58.22 98 ALA A O 1
ATOM 778 N N . TYR A 1 99 ? 23.517 -5.537 1.400 1.00 61.12 99 TYR A N 1
ATOM 779 C CA . TYR A 1 99 ? 23.302 -6.892 1.921 1.00 61.12 99 TYR A CA 1
ATOM 780 C C . TYR A 1 99 ? 24.570 -7.747 1.837 1.00 61.12 99 TYR A C 1
ATOM 782 O O . TYR A 1 99 ? 25.291 -7.750 0.836 1.00 61.12 99 TYR A O 1
ATOM 790 N N . THR A 1 100 ? 24.796 -8.560 2.868 1.00 52.53 100 THR A N 1
ATOM 791 C CA . THR A 1 100 ? 25.759 -9.666 2.838 1.00 52.53 100 THR A CA 1
ATOM 792 C C . THR A 1 100 ? 25.016 -10.975 2.577 1.00 52.53 100 THR A C 1
ATOM 794 O O . THR A 1 100 ? 24.042 -11.304 3.254 1.00 52.53 100 THR A O 1
ATOM 797 N N . MET A 1 101 ? 25.448 -11.744 1.572 1.00 54.19 101 MET A N 1
ATOM 798 C CA . MET A 1 101 ? 24.892 -13.078 1.335 1.00 54.19 101 MET A CA 1
ATOM 799 C C . MET A 1 101 ? 25.629 -14.107 2.195 1.00 54.19 101 MET A C 1
ATOM 801 O O . MET A 1 101 ? 26.829 -14.327 2.034 1.00 54.19 101 MET A O 1
ATOM 805 N N . LYS A 1 102 ? 24.906 -14.773 3.098 1.00 42.00 102 LYS A N 1
ATOM 806 C CA . LYS A 1 102 ? 25.457 -15.821 3.967 1.00 42.00 102 LYS A CA 1
ATOM 807 C C . LYS A 1 102 ? 25.961 -16.994 3.108 1.00 42.00 102 LYS A C 1
ATOM 809 O O . LYS A 1 102 ? 25.182 -17.605 2.383 1.00 42.00 102 LYS A O 1
ATOM 814 N N . GLY A 1 103 ? 27.260 -17.296 3.179 1.00 50.88 103 GLY A N 1
ATOM 815 C CA . GLY A 1 103 ? 27.890 -18.444 2.503 1.00 50.88 103 GLY A CA 1
ATOM 816 C C . GLY A 1 103 ? 28.856 -18.114 1.358 1.00 50.88 103 GLY A C 1
ATOM 817 O O . GLY A 1 103 ? 29.578 -19.005 0.920 1.00 50.88 103 GLY A O 1
ATOM 818 N N . LYS A 1 104 ? 28.936 -16.856 0.902 1.00 51.12 104 LYS A N 1
ATOM 819 C CA . LYS A 1 104 ? 30.001 -16.383 -0.000 1.00 51.12 104 LYS A CA 1
ATOM 820 C C . LYS A 1 104 ? 30.751 -15.250 0.697 1.00 51.12 104 LYS A C 1
ATOM 822 O O . LYS A 1 104 ? 30.132 -14.303 1.167 1.00 51.12 104 LYS A O 1
ATOM 827 N N . SER A 1 105 ? 32.073 -15.346 0.794 1.00 54.66 105 SER A N 1
ATOM 828 C CA . SER A 1 105 ? 32.931 -14.287 1.338 1.00 54.66 105 SER A CA 1
ATOM 829 C C . SER A 1 105 ? 32.949 -13.087 0.380 1.00 54.66 105 SER A C 1
ATOM 831 O O . SER A 1 105 ? 33.830 -12.979 -0.475 1.00 54.66 105 SER A O 1
ATOM 833 N N . GLY A 1 106 ? 31.938 -12.218 0.469 1.00 71.75 106 GLY A N 1
ATOM 834 C CA . GLY A 1 106 ? 31.832 -11.046 -0.392 1.00 71.75 106 GLY A CA 1
ATOM 835 C C . GLY A 1 106 ? 30.537 -10.252 -0.281 1.00 71.75 106 GLY A C 1
ATOM 836 O O . GLY A 1 106 ? 29.493 -10.775 0.107 1.00 71.75 106 GLY A O 1
ATOM 837 N N . TYR A 1 107 ? 30.612 -8.980 -0.670 1.00 76.94 107 TYR A N 1
ATOM 838 C CA . TYR A 1 107 ? 29.474 -8.070 -0.726 1.00 76.94 107 TYR A CA 1
ATOM 839 C C . TYR A 1 107 ? 28.858 -8.061 -2.131 1.00 76.94 107 TYR A C 1
ATOM 841 O O . TYR A 1 107 ? 29.572 -8.038 -3.138 1.00 76.94 107 TYR A O 1
ATOM 849 N N . TYR A 1 108 ? 27.526 -8.071 -2.207 1.00 78.12 108 TYR A N 1
ATOM 850 C CA . TYR A 1 108 ? 26.772 -8.065 -3.462 1.00 78.12 108 TYR A CA 1
ATOM 851 C C . TYR A 1 108 ? 25.741 -6.940 -3.440 1.00 78.12 108 TYR A C 1
ATOM 853 O O . TYR A 1 108 ? 25.144 -6.641 -2.411 1.00 78.12 108 TYR A O 1
ATOM 861 N N . CYS A 1 109 ? 25.498 -6.329 -4.594 1.00 80.44 109 CYS A N 1
ATOM 862 C CA . CYS A 1 109 ? 24.443 -5.342 -4.733 1.00 80.44 109 CYS A CA 1
ATOM 863 C C . CYS A 1 109 ? 23.069 -5.999 -4.759 1.00 80.44 109 CYS A C 1
ATOM 865 O O . CYS A 1 109 ? 22.922 -7.130 -5.231 1.00 80.44 109 CYS A O 1
ATOM 867 N N . GLN A 1 110 ? 22.048 -5.251 -4.343 1.00 77.38 110 GLN A N 1
ATOM 868 C CA . GLN A 1 110 ? 20.662 -5.709 -4.361 1.00 77.38 110 GLN A CA 1
ATOM 869 C C . GLN A 1 110 ? 20.246 -6.250 -5.738 1.00 77.38 110 GLN A C 1
ATOM 871 O O . GLN A 1 110 ? 19.638 -7.312 -5.816 1.00 77.38 110 GLN A O 1
ATOM 876 N N . ASN A 1 111 ? 20.640 -5.590 -6.831 1.00 80.38 111 ASN A N 1
ATOM 877 C CA . ASN A 1 111 ? 20.317 -6.048 -8.186 1.00 80.38 111 ASN A CA 1
ATOM 878 C C . ASN A 1 111 ? 20.951 -7.405 -8.520 1.00 80.38 111 ASN A C 1
ATOM 880 O O . ASN A 1 111 ? 20.285 -8.257 -9.103 1.00 80.38 111 ASN A O 1
ATOM 884 N N . CYS A 1 112 ? 22.205 -7.635 -8.123 1.00 79.38 112 CYS A N 1
ATOM 885 C CA . CYS A 1 112 ? 22.874 -8.920 -8.324 1.00 79.38 112 CYS A CA 1
ATOM 886 C C . CYS A 1 112 ? 22.210 -10.021 -7.492 1.00 79.38 112 CYS A C 1
ATOM 888 O O . CYS A 1 112 ? 21.933 -11.093 -8.025 1.00 79.38 112 CYS A O 1
ATOM 890 N N . ILE A 1 113 ? 21.867 -9.734 -6.233 1.00 80.31 113 ILE A N 1
ATOM 891 C CA . ILE A 1 113 ? 21.150 -10.671 -5.356 1.00 80.31 113 ILE A CA 1
ATOM 892 C C . ILE A 1 113 ? 19.777 -11.016 -5.938 1.00 80.31 113 ILE A C 1
ATOM 894 O O . ILE A 1 113 ? 19.409 -12.187 -6.015 1.00 80.31 113 ILE A O 1
ATOM 898 N N . VAL A 1 114 ? 19.019 -10.011 -6.384 1.00 77.44 114 VAL A N 1
ATOM 899 C CA . VAL A 1 114 ? 17.713 -10.215 -7.020 1.00 77.44 114 VAL A CA 1
ATOM 900 C C . VAL A 1 114 ? 17.870 -11.018 -8.305 1.00 77.44 114 VAL A C 1
ATOM 902 O O . VAL A 1 114 ? 17.076 -11.921 -8.526 1.00 77.44 114 VAL A O 1
ATOM 905 N N . SER A 1 115 ? 18.887 -10.757 -9.131 1.00 77.06 115 SER A N 1
ATOM 906 C CA . SER A 1 115 ? 19.109 -11.518 -10.366 1.00 77.06 115 SER A CA 1
ATOM 907 C C . SER A 1 115 ? 19.459 -12.988 -10.105 1.00 77.06 115 SER A C 1
ATOM 909 O O . SER A 1 115 ? 18.831 -13.865 -10.693 1.00 77.06 115 SER A O 1
ATOM 911 N N . GLU A 1 116 ? 20.365 -13.272 -9.160 1.00 79.19 116 GLU A N 1
ATOM 912 C CA . GLU A 1 116 ? 20.764 -14.643 -8.812 1.00 79.19 116 GLU A CA 1
ATOM 913 C C . GLU A 1 116 ? 19.589 -15.421 -8.200 1.00 79.19 116 GLU A C 1
ATOM 915 O O . GLU A 1 116 ? 19.400 -16.606 -8.482 1.00 79.19 116 GLU A O 1
ATOM 920 N N . ASN A 1 117 ? 18.755 -14.751 -7.397 1.00 71.88 117 ASN A N 1
ATOM 921 C CA . ASN A 1 117 ? 17.556 -15.363 -6.835 1.00 71.88 117 ASN A CA 1
ATOM 922 C C . ASN A 1 117 ? 16.413 -15.463 -7.843 1.00 71.88 117 ASN A C 1
ATOM 924 O O . ASN A 1 117 ? 15.676 -16.435 -7.787 1.00 71.88 117 ASN A O 1
ATOM 928 N N . LYS A 1 118 ? 16.274 -14.546 -8.805 1.00 71.75 118 LYS A N 1
ATOM 929 C CA . LYS A 1 118 ? 15.232 -14.611 -9.842 1.00 71.75 118 LYS A CA 1
ATOM 930 C C . LYS A 1 118 ? 15.350 -15.889 -10.666 1.00 71.75 118 LYS A C 1
ATOM 932 O O . LYS A 1 118 ? 14.330 -16.486 -10.993 1.00 71.75 118 LYS A O 1
ATOM 937 N N . ASP A 1 119 ? 16.569 -16.341 -10.944 1.00 66.56 119 ASP A N 1
ATOM 938 C CA . ASP A 1 119 ? 16.799 -17.593 -11.669 1.00 66.56 119 ASP A CA 1
ATOM 939 C C . ASP A 1 119 ? 16.551 -18.840 -10.808 1.00 66.56 119 ASP A C 1
ATOM 941 O O . ASP A 1 119 ? 16.129 -19.871 -11.333 1.00 66.56 119 ASP A O 1
ATOM 945 N N . LYS A 1 120 ? 16.760 -18.758 -9.487 1.00 69.44 120 LYS A N 1
ATOM 946 C CA . LYS A 1 120 ? 16.407 -19.834 -8.542 1.00 69.44 120 LYS A CA 1
ATOM 947 C C . LYS A 1 120 ? 14.898 -19.908 -8.311 1.00 69.44 120 LYS A C 1
ATOM 949 O O . LYS A 1 120 ? 14.333 -20.991 -8.410 1.00 69.44 120 LYS A O 1
ATOM 954 N N . ILE A 1 121 ? 14.252 -18.760 -8.113 1.00 57.94 121 ILE A N 1
ATOM 955 C CA . ILE A 1 121 ? 12.800 -18.609 -7.983 1.00 57.94 121 ILE A CA 1
ATOM 956 C C . ILE A 1 121 ? 12.132 -19.129 -9.255 1.00 57.94 121 ILE A C 1
ATOM 958 O O . ILE A 1 121 ? 11.343 -20.053 -9.169 1.00 57.94 121 ILE A O 1
ATOM 962 N N . LYS A 1 122 ? 12.545 -18.692 -10.453 1.00 60.84 122 LYS A N 1
ATOM 963 C CA . LYS A 1 122 ? 12.006 -19.221 -11.724 1.00 60.84 122 LYS A CA 1
ATOM 964 C C . LYS A 1 122 ? 12.086 -20.745 -11.864 1.00 60.84 122 LYS A C 1
ATOM 966 O O . LYS A 1 122 ? 11.271 -21.318 -12.579 1.00 60.84 122 LYS A O 1
ATOM 971 N N . LYS A 1 123 ? 13.077 -21.393 -11.244 1.00 65.75 123 LYS A N 1
ATOM 972 C CA . LYS A 1 123 ? 13.230 -22.857 -11.263 1.00 65.75 123 LYS A CA 1
ATOM 973 C C . LYS A 1 123 ? 12.389 -23.568 -10.201 1.00 65.75 123 LYS A C 1
ATOM 975 O O . LYS A 1 123 ? 12.163 -24.763 -10.343 1.00 65.75 123 LYS A O 1
ATOM 980 N N . GLN A 1 124 ? 11.968 -22.866 -9.152 1.00 59.12 124 GLN A N 1
ATOM 981 C CA . GLN A 1 124 ? 11.253 -23.432 -8.006 1.00 59.12 124 GLN A CA 1
ATOM 982 C C . GLN A 1 124 ? 9.784 -23.012 -7.933 1.00 59.12 124 GLN A C 1
ATOM 984 O O . GLN A 1 124 ? 9.009 -23.699 -7.276 1.00 59.12 124 GLN A O 1
ATOM 989 N N . THR A 1 125 ? 9.373 -21.933 -8.605 1.00 57.94 125 THR A N 1
ATOM 990 C CA . THR A 1 125 ? 7.972 -21.519 -8.632 1.00 57.94 125 THR A CA 1
ATOM 991 C C . THR A 1 125 ? 7.172 -22.552 -9.428 1.00 57.94 125 THR A C 1
ATOM 993 O O . THR A 1 125 ? 7.428 -22.716 -10.629 1.00 57.94 125 THR A O 1
ATOM 996 N N . PRO A 1 126 ? 6.217 -23.265 -8.804 1.00 66.50 126 PRO A N 1
ATOM 997 C CA . PRO A 1 126 ? 5.328 -24.145 -9.544 1.00 66.50 126 PRO A CA 1
ATOM 998 C C . PRO A 1 126 ? 4.616 -23.313 -10.609 1.00 66.50 126 PRO A C 1
ATOM 1000 O O . PRO A 1 126 ? 4.115 -22.225 -10.328 1.00 66.50 126 PRO A O 1
ATOM 1003 N N . GLN A 1 127 ? 4.616 -23.789 -11.855 1.00 80.81 127 GLN A N 1
ATOM 1004 C CA . GLN A 1 127 ? 3.907 -23.102 -12.928 1.00 80.81 127 GLN A CA 1
ATOM 1005 C C . GLN A 1 127 ? 2.409 -23.153 -12.630 1.00 80.81 127 GLN A C 1
ATOM 1007 O O . GLN A 1 127 ? 1.757 -24.177 -12.833 1.00 80.81 127 GLN A O 1
ATOM 1012 N N . ILE A 1 128 ? 1.873 -22.049 -12.118 1.00 84.69 128 ILE A N 1
ATOM 1013 C CA . ILE A 1 128 ? 0.445 -21.901 -11.869 1.00 84.69 128 ILE A CA 1
ATOM 1014 C C . ILE A 1 128 ? -0.239 -21.892 -13.234 1.00 84.69 128 ILE A C 1
ATOM 1016 O O . ILE A 1 128 ? 0.078 -21.074 -14.094 1.00 84.69 128 ILE A O 1
ATOM 1020 N N . THR A 1 129 ? -1.153 -22.829 -13.467 1.00 91.62 129 THR A N 1
ATOM 1021 C CA . THR A 1 129 ? -1.882 -22.928 -14.736 1.00 91.62 129 THR A CA 1
ATOM 1022 C C . THR A 1 129 ? -3.311 -22.461 -14.547 1.00 91.62 129 THR A C 1
ATOM 1024 O O . THR A 1 129 ? -3.972 -22.830 -13.584 1.00 91.62 129 THR A O 1
ATOM 1027 N N . CYS A 1 130 ? -3.805 -21.651 -15.482 1.00 89.81 130 CYS A N 1
ATOM 1028 C CA . CYS A 1 130 ? -5.194 -21.214 -15.475 1.00 89.81 130 CYS A CA 1
ATOM 1029 C C . CYS A 1 130 ? -6.124 -22.425 -15.543 1.00 89.81 130 CYS A C 1
ATOM 1031 O O . CYS A 1 130 ? -6.051 -23.200 -16.498 1.00 89.81 130 CYS A O 1
ATOM 1033 N N . SER A 1 131 ? -7.045 -22.565 -14.595 1.00 91.25 131 SER A N 1
ATOM 1034 C CA . SER A 1 131 ? -8.001 -23.668 -14.583 1.00 91.25 131 SER A CA 1
ATOM 1035 C C . SER A 1 131 ? -8.910 -23.671 -15.813 1.00 91.25 131 SER A C 1
ATOM 1037 O O . SER A 1 131 ? -9.277 -24.753 -16.273 1.00 91.25 131 SER A O 1
ATOM 1039 N N . LEU A 1 132 ? -9.180 -22.497 -16.399 1.00 90.94 132 LEU A N 1
ATOM 1040 C CA . LEU A 1 132 ? -10.016 -22.337 -17.592 1.00 90.94 132 LEU A CA 1
ATOM 1041 C C . LEU A 1 132 ? -9.249 -22.583 -18.901 1.00 90.94 132 LEU A C 1
ATOM 1043 O O . LEU A 1 132 ? -9.597 -23.491 -19.648 1.00 90.94 132 LEU A O 1
ATOM 1047 N N . CYS A 1 133 ? -8.193 -21.814 -19.197 1.00 93.94 133 CYS A N 1
ATOM 1048 C CA . CYS A 1 133 ? -7.493 -21.913 -20.492 1.00 93.94 133 CYS A CA 1
ATOM 1049 C C . CYS A 1 133 ? -6.220 -22.763 -20.485 1.00 93.94 133 CYS A C 1
ATOM 1051 O O . CYS A 1 133 ? -5.561 -22.864 -21.519 1.00 93.94 133 CYS A O 1
ATOM 1053 N N . LYS A 1 134 ? -5.836 -23.324 -19.332 1.00 94.69 134 LYS A N 1
ATOM 1054 C CA . LYS A 1 134 ? -4.635 -24.158 -19.133 1.00 94.69 134 LYS A CA 1
ATOM 1055 C C . LYS A 1 134 ? -3.297 -23.484 -19.465 1.00 94.69 134 LYS A C 1
ATOM 1057 O O . LYS A 1 134 ? -2.258 -24.135 -19.427 1.00 94.69 134 LYS A O 1
ATOM 1062 N N . LYS A 1 135 ? -3.288 -22.178 -19.753 1.00 93.00 135 LYS A N 1
ATOM 1063 C CA . LYS A 1 135 ? -2.055 -21.408 -19.957 1.00 93.00 135 LYS A CA 1
ATOM 1064 C C . LYS A 1 135 ? -1.344 -21.185 -18.625 1.00 93.00 135 LYS A C 1
ATOM 1066 O O . LYS A 1 135 ? -1.998 -20.954 -17.609 1.00 93.00 135 LYS A O 1
ATOM 1071 N N . SER A 1 136 ? -0.016 -21.223 -18.663 1.00 90.12 136 SER A N 1
ATOM 1072 C CA . SER A 1 136 ? 0.834 -20.835 -17.536 1.00 90.12 136 SER A CA 1
ATOM 1073 C C . SER A 1 136 ? 0.640 -19.352 -17.210 1.00 90.12 136 SER A C 1
ATOM 1075 O O . SER A 1 136 ? 0.564 -18.522 -18.121 1.00 90.12 136 SER A O 1
ATOM 1077 N N . ILE A 1 137 ? 0.520 -19.031 -15.924 1.00 86.38 137 ILE A N 1
ATOM 1078 C CA . ILE A 1 137 ? 0.316 -17.682 -15.405 1.00 86.38 137 ILE A CA 1
ATOM 1079 C C . ILE A 1 137 ? 1.544 -17.291 -14.587 1.00 86.38 137 ILE A C 1
ATOM 1081 O O . ILE A 1 137 ? 1.931 -17.997 -13.661 1.00 86.38 137 ILE A O 1
ATOM 1085 N N . ALA A 1 138 ? 2.163 -16.165 -14.940 1.00 75.81 138 ALA A N 1
ATOM 1086 C CA . ALA A 1 138 ? 3.413 -15.729 -14.320 1.00 75.81 138 ALA A CA 1
ATOM 1087 C C . ALA A 1 138 ? 3.216 -14.970 -12.996 1.00 75.81 138 ALA A C 1
ATOM 1089 O O . ALA A 1 138 ? 4.110 -15.000 -12.156 1.00 75.81 138 ALA A O 1
ATOM 1090 N N . SER A 1 139 ? 2.084 -14.280 -12.822 1.00 70.38 139 SER A N 1
ATOM 1091 C CA . SER A 1 139 ? 1.822 -13.448 -11.636 1.00 70.38 139 SER A CA 1
ATOM 1092 C C . SER A 1 139 ? 0.360 -13.018 -11.493 1.00 70.38 139 SER A C 1
ATOM 1094 O O . SER A 1 139 ? -0.127 -12.910 -10.375 1.00 70.38 139 SER A O 1
ATOM 1096 N N . ASP A 1 140 ? -0.359 -12.823 -12.604 1.00 71.69 140 ASP A N 1
ATOM 1097 C CA . ASP A 1 140 ? -1.668 -12.157 -12.565 1.00 71.69 140 ASP A CA 1
ATOM 1098 C C . ASP A 1 140 ? -2.815 -13.176 -12.717 1.00 71.69 140 ASP A C 1
ATOM 1100 O O . ASP A 1 140 ? -3.273 -13.488 -13.827 1.00 71.69 140 ASP A O 1
ATOM 1104 N N . TYR A 1 141 ? -3.262 -13.733 -11.590 1.00 79.94 141 TYR A N 1
ATOM 1105 C CA . TYR A 1 141 ? -4.405 -14.646 -11.513 1.00 79.94 141 TYR A CA 1
ATOM 1106 C C . TYR A 1 141 ? -5.326 -14.312 -10.342 1.00 79.94 141 TYR A C 1
ATOM 1108 O O . TYR A 1 141 ? -4.923 -13.669 -9.379 1.00 79.94 141 TYR A O 1
ATOM 1116 N N . TYR A 1 142 ? -6.561 -14.795 -10.429 1.00 77.94 142 TYR A N 1
ATOM 1117 C CA . TYR A 1 142 ? -7.521 -14.805 -9.329 1.00 77.94 142 TYR A CA 1
ATOM 1118 C C . TYR A 1 142 ? -7.792 -16.226 -8.897 1.00 77.94 142 TYR A C 1
ATOM 1120 O O . TYR A 1 142 ? -7.725 -17.141 -9.715 1.00 77.94 142 TYR A O 1
ATOM 1128 N N . LEU A 1 143 ? -8.169 -16.401 -7.641 1.00 76.25 143 LEU A N 1
ATOM 1129 C CA . LEU A 1 143 ? -8.717 -17.657 -7.169 1.00 76.25 143 LEU A CA 1
ATOM 1130 C C . LEU A 1 143 ? -10.238 -17.607 -7.297 1.00 76.25 143 LEU A C 1
ATOM 1132 O O . LEU A 1 143 ? -10.891 -16.734 -6.735 1.00 76.25 143 LEU A O 1
ATOM 1136 N N . VAL A 1 144 ? -10.800 -18.534 -8.068 1.00 73.88 144 VAL A N 1
ATOM 1137 C CA . VAL A 1 144 ? -12.237 -18.824 -8.047 1.00 73.88 144 VAL A CA 1
ATOM 1138 C C . VAL A 1 144 ? -12.394 -20.101 -7.233 1.00 73.88 144 VAL A C 1
ATOM 1140 O O . VAL A 1 144 ? -12.081 -21.192 -7.718 1.00 73.88 144 VAL A O 1
ATOM 1143 N N . GLY A 1 145 ? -12.781 -19.955 -5.965 1.00 83.00 145 GLY A N 1
ATOM 1144 C CA . GLY A 1 145 ? -12.579 -21.009 -4.969 1.00 83.00 145 GLY A CA 1
ATOM 1145 C C . GLY A 1 145 ? -11.081 -21.225 -4.733 1.00 83.00 145 GLY A C 1
ATOM 1146 O O . GLY A 1 145 ? -10.368 -20.280 -4.428 1.00 83.00 145 GLY A O 1
ATOM 1147 N N . GLU A 1 146 ? -10.587 -22.447 -4.935 1.00 80.69 146 GLU A N 1
ATOM 1148 C CA . GLU A 1 146 ? -9.153 -22.781 -4.823 1.00 80.69 146 GLU A CA 1
ATOM 1149 C C . GLU A 1 146 ? -8.431 -22.811 -6.182 1.00 80.69 146 GLU A C 1
ATOM 1151 O O . GLU A 1 146 ? -7.251 -23.153 -6.266 1.00 80.69 146 GLU A O 1
ATOM 1156 N N . GLN A 1 147 ? -9.129 -22.490 -7.279 1.00 85.06 147 GLN A N 1
ATOM 1157 C CA . GLN A 1 147 ? -8.577 -22.650 -8.620 1.00 85.06 147 GLN A CA 1
ATOM 1158 C C . GLN A 1 147 ? -8.092 -21.325 -9.224 1.00 85.06 147 GLN A C 1
ATOM 1160 O O . GLN A 1 147 ? -8.884 -20.388 -9.351 1.00 85.06 147 GLN A O 1
ATOM 1165 N N . PRO A 1 148 ? -6.826 -21.247 -9.672 1.00 85.25 148 PRO A N 1
ATOM 1166 C CA . PRO A 1 148 ? -6.273 -20.046 -10.285 1.00 85.25 148 PRO A CA 1
ATOM 1167 C C . PRO A 1 148 ? -6.830 -19.829 -11.697 1.00 85.25 148 PRO A C 1
ATOM 1169 O O . PRO A 1 148 ? -6.765 -20.711 -12.549 1.00 85.25 148 PRO A O 1
ATOM 1172 N N . VAL A 1 149 ? -7.334 -18.632 -11.986 1.00 86.12 149 VAL A N 1
ATOM 1173 C CA . VAL A 1 149 ? -7.867 -18.213 -13.288 1.00 86.12 149 VAL A CA 1
ATOM 1174 C C . VAL A 1 149 ? -7.134 -16.959 -13.762 1.00 86.12 149 VAL A C 1
ATOM 1176 O O . VAL A 1 149 ? -7.012 -15.987 -13.022 1.00 86.12 149 VAL A O 1
ATOM 1179 N N . CYS A 1 150 ? -6.649 -16.944 -15.006 1.00 86.50 150 CYS A N 1
ATOM 1180 C CA . CYS A 1 150 ? -5.954 -15.777 -15.556 1.00 86.50 150 CYS A CA 1
ATOM 1181 C C . CYS A 1 150 ? -6.918 -14.634 -15.907 1.00 86.50 150 CYS A C 1
ATOM 1183 O O . CYS A 1 150 ? -8.063 -14.875 -16.300 1.00 86.50 150 CYS A O 1
ATOM 1185 N N . LEU A 1 151 ? -6.421 -13.391 -15.888 1.00 81.69 151 LEU A N 1
ATOM 1186 C CA . LEU A 1 151 ? -7.197 -12.194 -16.259 1.00 81.69 151 LEU A CA 1
ATOM 1187 C C . LEU A 1 151 ? -7.860 -12.297 -17.639 1.00 81.69 151 LEU A C 1
ATOM 1189 O O . LEU A 1 151 ? -8.934 -11.745 -17.855 1.00 81.69 151 LEU A O 1
ATOM 1193 N N . SER A 1 152 ? -7.240 -12.998 -18.594 1.00 85.44 152 SER A N 1
ATOM 1194 C CA . SER A 1 152 ? -7.822 -13.168 -19.931 1.00 85.44 152 SER A CA 1
ATOM 1195 C C . SER A 1 152 ? -9.095 -14.015 -19.930 1.00 85.44 152 SER A C 1
ATOM 1197 O O . SER A 1 152 ? -9.927 -13.836 -20.810 1.00 85.44 152 SER A O 1
ATOM 1199 N N . CYS A 1 153 ? -9.247 -14.937 -18.974 1.00 87.56 153 CYS A N 1
ATOM 1200 C CA . CYS A 1 153 ? -10.439 -15.784 -18.850 1.00 87.56 153 CYS A CA 1
ATOM 1201 C C . CYS A 1 153 ? -11.474 -15.214 -17.871 1.00 87.56 153 CYS A C 1
ATOM 1203 O O . CYS A 1 153 ? -12.556 -15.773 -17.733 1.00 87.56 153 CYS A O 1
ATOM 1205 N N . GLN A 1 154 ? -11.144 -14.103 -17.215 1.00 87.00 154 GLN A N 1
ATOM 1206 C CA . GLN A 1 154 ? -11.978 -13.374 -16.264 1.00 87.00 154 GLN A CA 1
ATOM 1207 C C . GLN A 1 154 ? -12.112 -11.914 -16.735 1.00 87.00 154 GLN A C 1
ATOM 1209 O O . GLN A 1 154 ? -11.585 -10.998 -16.099 1.00 87.00 154 GLN A O 1
ATOM 1214 N N . PRO A 1 155 ? -12.788 -11.665 -17.878 1.00 83.44 155 PRO A N 1
ATOM 1215 C CA . PRO A 1 155 ? -12.923 -10.314 -18.426 1.00 83.44 155 PRO A CA 1
ATOM 1216 C C . PRO A 1 155 ? -13.614 -9.360 -17.443 1.00 83.44 155 PRO A C 1
ATOM 1218 O O . PRO A 1 155 ? -13.274 -8.180 -17.409 1.00 83.44 155 PRO A O 1
ATOM 1221 N N . ARG A 1 156 ? -14.515 -9.888 -16.602 1.00 85.50 156 ARG A N 1
ATOM 1222 C CA . ARG A 1 156 ? -15.173 -9.142 -15.523 1.00 85.50 156 ARG A CA 1
ATOM 1223 C C . ARG A 1 156 ? -14.187 -8.689 -14.454 1.00 85.50 156 ARG A C 1
ATOM 1225 O O . ARG A 1 156 ? -14.063 -7.493 -14.251 1.00 85.50 156 ARG A O 1
ATOM 1232 N N . ALA A 1 157 ? -13.400 -9.598 -13.874 1.00 80.19 157 ALA A N 1
ATOM 1233 C CA . ALA A 1 157 ? -12.412 -9.231 -12.855 1.00 80.19 157 ALA A CA 1
ATOM 1234 C C . ALA A 1 157 ? -11.384 -8.208 -13.378 1.00 80.19 157 ALA A C 1
ATOM 1236 O O . ALA A 1 157 ? -11.016 -7.263 -12.679 1.00 80.19 157 ALA A O 1
ATOM 1237 N N . LYS A 1 158 ? -10.984 -8.337 -14.653 1.00 85.75 158 LYS A N 1
ATOM 1238 C CA . LYS A 1 158 ? -10.142 -7.338 -15.322 1.00 85.75 158 LYS A CA 1
ATOM 1239 C C . LYS A 1 158 ? -10.830 -5.971 -15.406 1.00 85.75 158 LYS A C 1
ATOM 1241 O O . LYS A 1 158 ? -10.177 -4.959 -15.159 1.00 85.75 158 LYS A O 1
ATOM 1246 N N . LEU A 1 159 ? -12.110 -5.927 -15.776 1.00 89.62 159 LEU A N 1
ATOM 1247 C CA . LEU A 1 159 ? -12.882 -4.686 -15.830 1.00 89.62 159 LEU A CA 1
ATOM 1248 C C . LEU A 1 159 ? -13.015 -4.059 -14.435 1.00 89.62 159 LEU A C 1
ATOM 1250 O O . LEU A 1 159 ? -12.733 -2.873 -14.295 1.00 89.62 159 LEU A O 1
ATOM 1254 N N . THR A 1 160 ? -13.337 -4.854 -13.410 1.00 88.06 160 THR A N 1
ATOM 1255 C CA . THR A 1 160 ? -13.419 -4.413 -12.008 1.00 88.06 160 THR A CA 1
ATOM 1256 C C . THR A 1 160 ? -12.099 -3.797 -11.538 1.00 88.06 160 THR A C 1
ATOM 1258 O O . THR A 1 160 ? -12.099 -2.671 -11.047 1.00 88.06 160 THR A O 1
ATOM 1261 N N . LEU A 1 161 ? -10.953 -4.454 -11.773 1.00 85.75 161 LEU A N 1
ATOM 1262 C CA . LEU A 1 161 ? -9.638 -3.903 -11.405 1.00 85.75 161 LEU A CA 1
ATOM 1263 C C . LEU A 1 161 ? -9.291 -2.610 -12.143 1.00 85.75 161 LEU A C 1
ATOM 1265 O O . LEU A 1 161 ? -8.772 -1.673 -11.538 1.00 85.75 161 LEU A O 1
ATOM 1269 N N . LEU A 1 162 ? -9.543 -2.552 -13.453 1.00 89.38 162 LEU A N 1
ATOM 1270 C CA . LEU A 1 162 ? -9.259 -1.350 -14.238 1.00 89.38 162 LEU A CA 1
ATOM 1271 C C . LEU A 1 162 ? -10.119 -0.173 -13.769 1.00 89.38 162 LEU A C 1
ATOM 1273 O O . LEU A 1 162 ? -9.622 0.949 -13.684 1.00 89.38 162 LEU A O 1
ATOM 1277 N N . THR A 1 163 ? -11.385 -0.425 -13.439 1.00 91.75 163 THR A N 1
ATOM 1278 C CA . THR A 1 163 ? -12.287 0.593 -12.897 1.00 91.75 163 THR A CA 1
ATOM 1279 C C . THR A 1 163 ? -11.854 1.039 -11.503 1.00 91.75 163 THR A C 1
ATOM 1281 O O . THR A 1 163 ? -11.717 2.240 -11.281 1.00 91.75 163 THR A O 1
ATOM 1284 N N . ALA A 1 164 ? -11.543 0.104 -10.601 1.00 91.38 164 ALA A N 1
ATOM 1285 C CA . ALA A 1 164 ? -11.025 0.415 -9.269 1.00 91.38 164 ALA A CA 1
ATOM 1286 C C . ALA A 1 164 ? -9.743 1.260 -9.346 1.00 91.38 164 ALA A C 1
ATOM 1288 O O . ALA A 1 164 ? -9.621 2.274 -8.665 1.00 91.38 164 ALA A O 1
ATOM 1289 N N . SER A 1 165 ? -8.815 0.904 -10.239 1.00 90.38 165 SER A N 1
ATOM 1290 C CA . SER A 1 165 ? -7.579 1.662 -10.456 1.00 90.38 165 SER A CA 1
ATOM 1291 C C . SER A 1 165 ? -7.846 3.106 -10.895 1.00 90.38 165 SER A C 1
ATOM 1293 O O . SER A 1 165 ? -7.233 4.026 -10.356 1.00 90.38 165 SER A O 1
ATOM 1295 N N . LYS A 1 166 ? -8.791 3.331 -11.817 1.00 93.31 166 LYS A N 1
ATOM 1296 C CA . LYS A 1 166 ? -9.188 4.684 -12.243 1.00 93.31 166 LYS A CA 1
ATOM 1297 C C . LYS A 1 166 ? -9.805 5.491 -11.101 1.00 93.31 166 LYS A C 1
ATOM 1299 O O . LYS A 1 166 ? -9.468 6.663 -10.939 1.00 93.31 166 LYS A O 1
ATOM 1304 N N . ILE A 1 167 ? -10.660 4.863 -10.295 1.00 93.38 167 ILE A N 1
ATOM 1305 C CA . ILE A 1 167 ? -11.286 5.492 -9.125 1.00 93.38 167 ILE A CA 1
ATOM 1306 C C . ILE A 1 167 ? -10.229 5.911 -8.098 1.00 93.38 167 ILE A C 1
ATOM 1308 O O . ILE A 1 167 ? -10.243 7.047 -7.630 1.00 93.38 167 ILE A O 1
ATOM 1312 N N . LEU A 1 168 ? -9.264 5.035 -7.799 1.00 89.06 168 LEU A N 1
ATOM 1313 C CA . LEU A 1 168 ? -8.163 5.336 -6.877 1.00 89.06 168 LEU A CA 1
ATOM 1314 C C . LEU A 1 168 ? -7.245 6.458 -7.392 1.00 89.06 168 LEU A C 1
ATOM 1316 O O . LEU A 1 168 ? -6.655 7.182 -6.599 1.00 89.06 168 LEU A O 1
ATOM 1320 N N . GLN A 1 169 ? -7.175 6.663 -8.709 1.00 89.94 169 GLN A N 1
ATOM 1321 C CA . GLN A 1 169 ? -6.505 7.814 -9.330 1.00 89.94 169 GLN A CA 1
ATOM 1322 C C . GLN A 1 169 ? -7.352 9.103 -9.302 1.00 89.94 169 GLN A C 1
ATOM 1324 O O . GLN A 1 169 ? -6.966 10.115 -9.891 1.00 89.94 169 GLN A O 1
ATOM 1329 N N . GLY A 1 170 ? -8.523 9.081 -8.660 1.00 92.00 170 GLY A N 1
ATOM 1330 C CA . GLY A 1 170 ? -9.450 10.210 -8.577 1.00 92.00 170 GLY A CA 1
ATOM 1331 C C . GLY A 1 170 ? -10.233 10.473 -9.866 1.00 92.00 170 GLY A C 1
ATOM 1332 O O . GLY A 1 170 ? -10.800 11.556 -10.024 1.00 92.00 170 GLY A O 1
ATOM 1333 N N . GLN A 1 171 ? -10.258 9.529 -10.812 1.00 94.50 171 GLN A N 1
ATOM 1334 C CA . GLN A 1 171 ? -11.097 9.647 -12.003 1.00 94.50 171 GLN A CA 1
ATOM 1335 C C . GLN A 1 171 ? -12.540 9.275 -11.662 1.00 94.50 171 GLN A C 1
ATOM 1337 O O . GLN A 1 171 ? -12.796 8.289 -10.976 1.00 94.50 171 GLN A O 1
ATOM 1342 N N . VAL A 1 172 ? -13.490 10.047 -12.188 1.00 96.00 172 VAL A N 1
ATOM 1343 C CA . VAL A 1 172 ? -14.914 9.712 -12.108 1.00 96.00 172 VAL A CA 1
ATOM 1344 C C . VAL A 1 172 ? -15.225 8.696 -13.202 1.00 96.00 172 VAL A C 1
ATOM 1346 O O . VAL A 1 172 ? -15.032 8.980 -14.385 1.00 96.00 172 VAL A O 1
ATOM 1349 N N . VAL A 1 173 ? -15.698 7.519 -12.807 1.00 96.62 173 VAL A N 1
ATOM 1350 C CA . VAL A 1 173 ? -16.154 6.460 -13.705 1.00 96.62 173 VAL A CA 1
ATOM 1351 C C . VAL A 1 173 ? -17.666 6.313 -13.565 1.00 96.62 173 VAL A C 1
ATOM 1353 O O . VAL A 1 173 ? -18.219 6.342 -12.465 1.00 96.62 173 VAL A O 1
ATOM 1356 N N . ASP A 1 174 ? -18.347 6.163 -14.696 1.00 97.62 174 ASP A N 1
ATOM 1357 C CA . ASP A 1 174 ? -19.753 5.778 -14.723 1.00 97.62 174 ASP A CA 1
ATOM 1358 C C . ASP A 1 174 ? -19.860 4.265 -14.485 1.00 97.62 174 ASP A C 1
ATOM 1360 O O . ASP A 1 174 ? -19.765 3.460 -15.409 1.00 97.62 174 ASP A O 1
ATOM 1364 N N . VAL A 1 175 ? -19.954 3.878 -13.212 1.00 96.44 175 VAL A N 1
ATOM 1365 C CA . VAL A 1 175 ? -19.986 2.470 -12.783 1.00 96.44 175 VAL A CA 1
ATOM 1366 C C . VAL A 1 175 ? -21.273 1.771 -13.242 1.00 96.44 175 VAL A C 1
ATOM 1368 O O . VAL A 1 175 ? -21.256 0.572 -13.530 1.00 96.44 175 VAL A O 1
ATOM 1371 N N . GLU A 1 176 ? -22.379 2.508 -13.375 1.00 97.12 176 GLU A N 1
ATOM 1372 C CA . GLU A 1 176 ? -23.685 1.941 -13.722 1.00 97.12 176 GLU A CA 1
ATOM 1373 C C . GLU A 1 176 ? -23.742 1.415 -15.159 1.00 97.12 176 GLU A C 1
ATOM 1375 O O . GLU A 1 176 ? -24.398 0.398 -15.410 1.00 97.12 176 GLU A O 1
ATOM 1380 N N . SER A 1 177 ? -23.002 2.029 -16.090 1.00 96.62 177 SER A N 1
ATOM 1381 C CA . SER A 1 177 ? -22.932 1.579 -17.487 1.00 96.62 177 SER A CA 1
ATOM 1382 C C . SER A 1 177 ? -22.025 0.367 -17.724 1.00 96.62 177 SER A C 1
ATOM 1384 O O . SER A 1 177 ? -22.006 -0.173 -18.832 1.00 96.62 177 SER A O 1
ATOM 1386 N N . LEU A 1 178 ? -21.295 -0.107 -16.708 1.00 95.00 178 LEU A N 1
ATOM 1387 C CA . LEU A 1 178 ? -20.426 -1.278 -16.833 1.00 95.00 178 LEU A CA 1
ATOM 1388 C C . LEU A 1 178 ? -21.219 -2.594 -16.750 1.00 95.00 178 LEU A C 1
ATOM 1390 O O . LEU A 1 178 ? -22.162 -2.726 -15.968 1.00 95.00 178 LEU A O 1
ATOM 1394 N N . ASP A 1 179 ? -20.799 -3.605 -17.518 1.00 95.88 179 ASP A N 1
ATOM 1395 C CA . ASP A 1 179 ? -21.323 -4.979 -17.422 1.00 95.88 179 ASP A CA 1
ATOM 1396 C C . ASP A 1 179 ? -20.674 -5.728 -16.243 1.00 95.88 179 ASP A C 1
ATOM 1398 O O . ASP A 1 179 ? -19.821 -6.605 -16.410 1.00 95.88 179 ASP A O 1
ATOM 1402 N N . LEU A 1 180 ? -21.042 -5.311 -15.030 1.00 93.56 180 LEU A N 1
ATOM 1403 C CA . LEU A 1 180 ? -20.572 -5.867 -13.762 1.00 93.56 180 LEU A CA 1
ATOM 1404 C C . LEU A 1 180 ? -21.746 -6.387 -12.912 1.00 93.56 180 LEU A C 1
ATOM 1406 O O . LEU A 1 180 ? -22.859 -5.862 -13.027 1.00 93.56 180 LEU A O 1
ATOM 1410 N N . PRO A 1 181 ? -21.519 -7.396 -12.049 1.00 92.94 181 PRO A N 1
ATOM 1411 C CA . PRO A 1 181 ? -22.471 -7.791 -11.011 1.00 92.94 181 PRO A CA 1
ATOM 1412 C C . PRO A 1 181 ? -22.908 -6.603 -10.143 1.00 92.94 181 PRO A C 1
ATOM 1414 O O . PRO A 1 181 ? -22.151 -5.652 -9.952 1.00 92.94 181 PRO A O 1
ATOM 1417 N N . ALA A 1 182 ? -24.122 -6.665 -9.590 1.00 95.19 182 ALA A N 1
ATOM 1418 C CA . ALA A 1 182 ? -24.658 -5.591 -8.750 1.00 95.19 182 ALA A CA 1
ATOM 1419 C C . ALA A 1 182 ? -23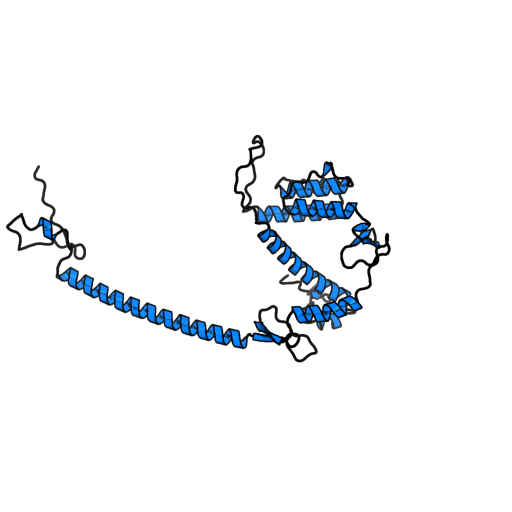.760 -5.294 -7.535 1.00 95.19 182 ALA A C 1
ATOM 1421 O O . ALA A 1 182 ? -23.540 -4.132 -7.211 1.00 95.19 182 ALA A O 1
ATOM 1422 N N . GLU A 1 183 ? -23.193 -6.329 -6.914 1.00 92.62 183 GLU A N 1
ATOM 1423 C CA . GLU A 1 183 ? -22.280 -6.207 -5.770 1.00 92.62 183 GLU A CA 1
ATOM 1424 C C . GLU A 1 183 ? -21.003 -5.434 -6.137 1.00 92.62 183 GLU A C 1
ATOM 1426 O O . GLU A 1 183 ? -20.663 -4.458 -5.469 1.00 92.62 183 GLU A O 1
ATOM 1431 N N . ASP A 1 184 ? -20.364 -5.777 -7.263 1.00 93.12 184 ASP A N 1
ATOM 1432 C CA . ASP A 1 184 ? -19.193 -5.056 -7.784 1.00 93.12 184 ASP A CA 1
ATOM 1433 C C . ASP A 1 184 ? -19.517 -3.583 -8.071 1.00 93.12 184 ASP A C 1
ATOM 1435 O O . ASP A 1 184 ? -18.712 -2.697 -7.780 1.00 93.12 184 ASP A O 1
ATOM 1439 N N . LYS A 1 185 ? -20.705 -3.296 -8.625 1.00 96.19 185 LYS A N 1
ATOM 1440 C CA . LYS A 1 185 ? -21.148 -1.915 -8.870 1.00 96.19 185 LYS A CA 1
ATOM 1441 C C . LYS A 1 185 ? -21.320 -1.138 -7.570 1.00 96.19 185 LYS A C 1
ATOM 1443 O O . LYS A 1 185 ? -20.859 -0.002 -7.487 1.00 96.19 185 LYS A O 1
ATOM 1448 N N . ILE A 1 186 ? -21.933 -1.750 -6.554 1.00 96.56 186 ILE A N 1
ATOM 1449 C CA . ILE A 1 186 ? -22.101 -1.144 -5.227 1.00 96.56 186 ILE A CA 1
ATOM 1450 C C . ILE A 1 186 ? -20.729 -0.835 -4.616 1.00 96.56 186 ILE A C 1
ATOM 1452 O O . ILE A 1 186 ? -20.509 0.287 -4.163 1.00 96.56 186 ILE A O 1
ATOM 1456 N N . ASN A 1 187 ? -19.795 -1.789 -4.662 1.00 93.69 187 ASN A N 1
ATOM 1457 C CA . ASN A 1 187 ? -18.450 -1.630 -4.110 1.00 93.69 187 ASN A CA 1
ATOM 1458 C C . ASN A 1 187 ? -17.666 -0.508 -4.824 1.00 93.69 187 ASN A C 1
ATOM 1460 O O . ASN A 1 187 ? -17.161 0.417 -4.187 1.00 93.69 187 ASN A O 1
ATOM 1464 N N . LEU A 1 188 ? -17.640 -0.514 -6.162 1.00 95.94 188 LEU A N 1
ATOM 1465 C CA . LEU A 1 188 ? -16.959 0.519 -6.953 1.00 95.94 188 LEU A CA 1
ATOM 1466 C C . LEU A 1 188 ? -17.603 1.905 -6.784 1.00 95.94 188 LEU A C 1
ATOM 1468 O O . LEU A 1 188 ? -16.892 2.905 -6.682 1.00 95.94 188 LEU A O 1
ATOM 1472 N N . SER A 1 189 ? -18.934 1.977 -6.716 1.00 97.19 189 SER A N 1
ATOM 1473 C CA . SER A 1 189 ? -19.663 3.225 -6.462 1.00 97.19 189 SER A CA 1
ATOM 1474 C C . SER A 1 189 ? -19.330 3.794 -5.079 1.00 97.19 189 SER A C 1
ATOM 1476 O O . SER A 1 189 ? -18.975 4.968 -4.967 1.00 97.19 189 SER A O 1
ATOM 1478 N N . ALA A 1 190 ? -19.330 2.955 -4.038 1.00 97.44 190 ALA A N 1
ATOM 1479 C CA . ALA A 1 190 ? -18.932 3.338 -2.685 1.00 97.44 190 ALA A CA 1
ATOM 1480 C C . ALA A 1 190 ? -17.473 3.824 -2.623 1.00 97.44 190 ALA A C 1
ATOM 1482 O O . ALA A 1 190 ? -17.201 4.885 -2.059 1.00 97.44 190 ALA A O 1
ATOM 1483 N N . ALA A 1 191 ? -16.538 3.111 -3.260 1.00 95.56 191 ALA A N 1
ATOM 1484 C CA . ALA A 1 191 ? -15.140 3.532 -3.344 1.00 95.56 191 ALA A CA 1
ATOM 1485 C C . ALA A 1 191 ? -14.998 4.901 -4.032 1.00 95.56 191 ALA A C 1
ATOM 1487 O O . ALA A 1 191 ? -14.250 5.759 -3.563 1.00 95.56 191 ALA A O 1
ATOM 1488 N N . GLN A 1 192 ? -15.750 5.143 -5.110 1.00 97.38 192 GLN A N 1
ATOM 1489 C CA . GLN A 1 192 ? -15.752 6.428 -5.806 1.00 97.38 192 GLN A CA 1
ATOM 1490 C C . GLN A 1 192 ? -16.295 7.564 -4.934 1.00 97.38 192 GLN A C 1
ATOM 1492 O O . GLN A 1 192 ? -15.702 8.643 -4.915 1.00 97.38 192 GLN A O 1
ATOM 1497 N N . GLN A 1 193 ? -17.374 7.327 -4.187 1.00 96.88 193 GLN A N 1
ATOM 1498 C CA . GLN A 1 193 ? -17.924 8.299 -3.238 1.00 96.88 193 GLN A CA 1
ATOM 1499 C C . GLN A 1 193 ? -16.906 8.642 -2.139 1.00 96.88 193 GLN A C 1
ATOM 1501 O O . GLN A 1 193 ? -16.650 9.821 -1.889 1.00 96.88 193 GLN A O 1
ATOM 1506 N N . ILE A 1 194 ? -16.242 7.634 -1.561 1.00 95.94 194 ILE A N 1
ATOM 1507 C CA . ILE A 1 194 ? -15.183 7.823 -0.556 1.00 95.94 194 ILE A CA 1
ATOM 1508 C C . ILE A 1 194 ? -14.032 8.665 -1.118 1.00 95.94 194 ILE A C 1
ATOM 1510 O O . ILE A 1 194 ? -13.615 9.636 -0.488 1.00 95.94 194 ILE A O 1
ATOM 1514 N N . MET A 1 195 ? -13.545 8.344 -2.321 1.00 94.31 195 MET A N 1
ATOM 1515 C CA . MET A 1 195 ? -12.466 9.096 -2.976 1.00 94.31 195 MET A CA 1
ATOM 1516 C C . MET A 1 195 ? -12.856 10.546 -3.300 1.00 94.31 195 MET A C 1
ATOM 1518 O O . MET A 1 195 ? -11.993 11.418 -3.383 1.00 94.31 195 MET A O 1
ATOM 1522 N N . GLN A 1 196 ? -14.152 10.824 -3.455 1.00 94.69 196 GLN A N 1
ATOM 1523 C CA . GLN A 1 196 ? -14.702 12.172 -3.630 1.00 94.69 196 GLN A CA 1
ATOM 1524 C C . GLN A 1 196 ? -14.969 12.897 -2.298 1.00 94.69 196 GLN A C 1
ATOM 1526 O O . GLN A 1 196 ? -15.468 14.023 -2.307 1.00 94.69 196 GLN A O 1
ATOM 1531 N N . GLY A 1 197 ? -14.647 12.277 -1.157 1.00 94.62 197 GLY A N 1
ATOM 1532 C CA . GLY A 1 197 ? -14.898 12.822 0.178 1.00 94.62 197 GLY A CA 1
ATOM 1533 C C . GLY A 1 197 ? -16.372 12.794 0.588 1.00 94.62 197 GLY A C 1
ATOM 1534 O O . GLY A 1 197 ? -16.766 13.510 1.508 1.00 94.62 197 GLY A O 1
ATOM 1535 N N . GLN A 1 198 ? -17.205 12.007 -0.097 1.00 95.88 198 GLN A N 1
ATOM 1536 C CA . GLN A 1 198 ? -18.604 11.831 0.269 1.00 95.88 198 GLN A CA 1
ATOM 1537 C C . GLN A 1 198 ? -18.725 10.787 1.390 1.00 95.88 198 GLN A C 1
ATOM 1539 O O . GLN A 1 198 ? -18.039 9.761 1.358 1.00 95.88 198 GLN A O 1
ATOM 1544 N N . PRO A 1 199 ? -19.581 11.026 2.399 1.00 94.69 199 PRO A N 1
ATOM 1545 C CA . PRO A 1 199 ? -19.826 10.042 3.441 1.00 94.69 199 PRO A CA 1
ATOM 1546 C C . PRO A 1 199 ? -20.578 8.844 2.854 1.00 94.69 199 PRO A C 1
ATOM 1548 O O . PRO A 1 199 ? -21.603 9.012 2.197 1.00 94.69 199 PRO A O 1
ATOM 1551 N N . VAL A 1 200 ? -20.079 7.641 3.130 1.00 97.38 200 VAL A N 1
ATOM 1552 C CA . VAL A 1 200 ? -20.712 6.374 2.750 1.00 97.38 200 VAL A CA 1
ATOM 1553 C C . VAL A 1 200 ? -21.028 5.590 4.014 1.00 97.38 200 VAL A C 1
ATOM 1555 O O . VAL A 1 200 ? -20.157 5.423 4.869 1.00 97.38 200 VAL A O 1
ATOM 1558 N N . ASP A 1 201 ? -22.267 5.114 4.127 1.00 97.81 201 ASP A N 1
ATOM 1559 C CA . ASP A 1 201 ? -22.706 4.215 5.194 1.00 97.81 201 ASP A CA 1
ATOM 1560 C C . ASP A 1 201 ? -22.373 2.763 4.816 1.00 97.81 201 ASP A C 1
ATOM 1562 O O . ASP A 1 201 ? -23.182 2.042 4.230 1.00 97.81 201 ASP A O 1
ATOM 1566 N N . ILE A 1 202 ? -21.124 2.371 5.081 1.00 97.44 202 ILE A N 1
ATOM 1567 C CA . ILE A 1 202 ? -20.545 1.097 4.628 1.00 97.44 202 ILE A CA 1
ATOM 1568 C C . ILE A 1 202 ? -21.249 -0.109 5.271 1.00 97.44 202 ILE A C 1
ATOM 1570 O O . ILE A 1 202 ? -21.377 -1.162 4.641 1.00 97.44 202 ILE A O 1
ATOM 1574 N N . ASP A 1 203 ? -21.741 0.033 6.503 1.00 97.69 203 ASP A N 1
ATOM 1575 C CA . ASP A 1 203 ? -22.361 -1.071 7.243 1.00 97.69 203 ASP A CA 1
ATOM 1576 C C . ASP A 1 203 ? -23.680 -1.526 6.597 1.00 97.69 203 ASP A C 1
ATOM 1578 O O . ASP A 1 203 ? -23.984 -2.724 6.596 1.00 97.69 203 ASP A O 1
ATOM 1582 N N . ASN A 1 204 ? -24.393 -0.601 5.946 1.00 97.88 204 ASN A N 1
ATOM 1583 C CA . ASN A 1 204 ? -25.660 -0.851 5.257 1.00 97.88 204 ASN A CA 1
ATOM 1584 C C . ASN A 1 204 ? -25.519 -1.266 3.780 1.00 97.88 204 ASN A C 1
ATOM 1586 O O . ASN A 1 204 ? -26.529 -1.488 3.108 1.00 97.88 204 ASN A O 1
ATOM 1590 N N . LEU A 1 205 ? -24.298 -1.410 3.253 1.00 96.38 205 LEU A N 1
ATOM 1591 C CA . LEU A 1 205 ? -24.092 -1.901 1.888 1.00 96.38 205 LEU A CA 1
ATOM 1592 C C . LEU A 1 205 ? -24.379 -3.409 1.791 1.00 96.38 205 LEU A C 1
ATOM 1594 O O . LEU A 1 205 ? -23.962 -4.199 2.641 1.00 96.38 205 LEU A O 1
ATOM 1598 N N . SER A 1 206 ? -25.066 -3.816 0.720 1.00 97.12 206 SER A N 1
ATOM 1599 C CA . SER A 1 206 ? -25.361 -5.222 0.404 1.00 97.12 206 SER A CA 1
ATOM 1600 C C . SER A 1 206 ? -24.182 -5.891 -0.320 1.00 97.12 206 SER A C 1
ATOM 1602 O O . SER A 1 206 ? -24.316 -6.296 -1.471 1.00 97.12 206 SER A O 1
ATOM 1604 N N . ILE A 1 207 ? -23.027 -5.953 0.345 1.00 94.94 207 ILE A N 1
ATOM 1605 C CA . ILE A 1 207 ? -21.770 -6.553 -0.144 1.00 94.94 207 ILE A CA 1
ATOM 1606 C C . ILE A 1 207 ? -21.134 -7.420 0.952 1.00 94.94 207 ILE A C 1
ATOM 1608 O O . ILE A 1 207 ? -21.541 -7.347 2.117 1.00 94.94 207 ILE A O 1
ATOM 1612 N N . GLU A 1 208 ? -20.137 -8.229 0.591 1.00 91.94 208 GLU A N 1
ATOM 1613 C CA . GLU A 1 208 ? -19.433 -9.101 1.534 1.00 91.94 208 GLU A CA 1
ATOM 1614 C C . GLU A 1 208 ? -18.656 -8.315 2.606 1.00 91.94 208 GLU A C 1
ATOM 1616 O O . GLU A 1 208 ? -18.199 -7.191 2.391 1.00 91.94 208 GLU A O 1
ATOM 1621 N N . GLU A 1 209 ? -18.453 -8.927 3.778 1.00 93.38 209 GLU A N 1
ATOM 1622 C CA . GLU A 1 209 ? -17.764 -8.283 4.908 1.00 93.38 209 GLU A CA 1
ATOM 1623 C C . GLU A 1 209 ? -16.314 -7.891 4.570 1.00 93.38 209 GLU A C 1
ATOM 1625 O O . GLU A 1 209 ? -15.815 -6.866 5.033 1.00 93.38 209 GLU A O 1
ATOM 1630 N N . ASN A 1 210 ? -15.644 -8.667 3.713 1.00 85.38 210 ASN A N 1
ATOM 1631 C CA . ASN A 1 210 ? -14.295 -8.346 3.244 1.00 85.38 210 ASN A CA 1
ATOM 1632 C C . ASN A 1 210 ? -14.265 -7.031 2.450 1.00 85.38 210 ASN A C 1
ATOM 1634 O O . ASN A 1 210 ? -13.384 -6.201 2.675 1.00 85.38 210 ASN A O 1
ATOM 1638 N N . ASP A 1 211 ? -15.255 -6.805 1.584 1.00 91.56 211 ASP A N 1
ATOM 1639 C CA . ASP A 1 211 ? -15.373 -5.563 0.818 1.00 91.56 211 ASP A CA 1
ATOM 1640 C C . ASP A 1 211 ? -15.724 -4.377 1.720 1.00 91.56 211 ASP A C 1
ATOM 1642 O O . ASP A 1 211 ? -15.164 -3.289 1.570 1.00 91.56 211 ASP A O 1
ATOM 1646 N N . LYS A 1 212 ? -16.588 -4.585 2.725 1.00 94.44 212 LYS A N 1
ATOM 1647 C CA . LYS A 1 212 ? -16.870 -3.563 3.747 1.00 94.44 212 LYS A CA 1
ATOM 1648 C C . LYS A 1 212 ? -15.605 -3.152 4.495 1.00 94.44 212 LYS A C 1
ATOM 1650 O O . LYS A 1 212 ? -15.374 -1.959 4.693 1.00 94.44 212 LYS A O 1
ATOM 1655 N N . ASN A 1 213 ? -14.774 -4.115 4.891 1.00 92.00 213 ASN A N 1
ATOM 1656 C CA . ASN A 1 213 ? -13.509 -3.841 5.572 1.00 92.00 213 ASN A CA 1
ATOM 1657 C C . ASN A 1 213 ? -12.561 -3.022 4.690 1.00 92.00 213 ASN A C 1
ATOM 1659 O O . ASN A 1 213 ? -12.030 -2.010 5.150 1.00 92.00 213 ASN A O 1
ATOM 1663 N N . PHE A 1 214 ? -12.433 -3.380 3.410 1.00 92.81 214 PHE A N 1
ATOM 1664 C CA . PHE A 1 214 ? -11.654 -2.600 2.448 1.00 92.81 214 PHE A CA 1
ATOM 1665 C C . PHE A 1 214 ? -12.155 -1.149 2.330 1.00 92.81 214 PHE A C 1
ATOM 1667 O O . PHE A 1 214 ? -11.364 -0.207 2.416 1.00 92.81 214 PHE A O 1
ATOM 1674 N N . LEU A 1 215 ? -13.469 -0.939 2.196 1.00 94.69 215 LEU A N 1
ATOM 1675 C CA . LEU A 1 215 ? -14.049 0.406 2.113 1.00 94.69 215 LEU A CA 1
ATOM 1676 C C . LEU A 1 215 ? -13.820 1.217 3.399 1.00 94.69 215 LEU A C 1
ATOM 1678 O O . LEU A 1 215 ? -13.548 2.417 3.322 1.00 94.69 215 LEU A O 1
ATOM 1682 N N . LYS A 1 216 ? -13.876 0.584 4.579 1.00 96.19 216 LYS A N 1
ATOM 1683 C CA . LYS A 1 216 ? -13.596 1.241 5.870 1.00 96.19 216 LYS A CA 1
ATOM 1684 C C . LYS A 1 216 ? -12.141 1.700 5.951 1.00 96.19 216 LYS A C 1
ATOM 1686 O O . LYS A 1 216 ? -11.873 2.830 6.362 1.00 96.19 216 LYS A O 1
ATOM 1691 N N . GLU A 1 217 ? -11.201 0.859 5.524 1.00 93.50 217 GLU A N 1
ATOM 1692 C CA . GLU A 1 217 ? -9.777 1.208 5.456 1.00 93.50 217 GLU A CA 1
ATOM 1693 C C . GLU A 1 217 ? -9.510 2.348 4.468 1.00 93.50 217 GLU A C 1
ATOM 1695 O O . GLU A 1 217 ? -8.763 3.287 4.777 1.00 93.50 217 GLU A O 1
ATOM 1700 N N . LEU A 1 218 ? -10.159 2.308 3.302 1.00 92.94 218 LEU A N 1
ATOM 1701 C CA . LEU A 1 218 ? -10.076 3.366 2.303 1.00 92.94 218 LEU A CA 1
ATOM 1702 C C . LEU A 1 218 ? -10.604 4.695 2.864 1.00 92.94 218 LEU A C 1
ATOM 1704 O O . LEU A 1 218 ? -9.909 5.711 2.796 1.00 92.94 218 LEU A O 1
ATOM 1708 N N . GLN A 1 219 ? -11.784 4.688 3.491 1.00 95.94 219 GLN A N 1
ATOM 1709 C CA . GLN A 1 219 ? -12.386 5.874 4.105 1.00 95.94 219 GLN A CA 1
ATOM 1710 C C . GLN A 1 219 ? -11.516 6.442 5.230 1.00 95.94 219 GLN A C 1
ATOM 1712 O O . GLN A 1 219 ? -11.302 7.653 5.298 1.00 95.94 219 GLN A O 1
ATOM 1717 N N . ALA A 1 220 ? -10.945 5.584 6.077 1.00 94.38 220 ALA A N 1
ATOM 1718 C CA . ALA A 1 220 ? -10.013 6.005 7.116 1.00 94.38 220 ALA A CA 1
ATOM 1719 C C . ALA A 1 220 ? -8.747 6.654 6.527 1.00 94.38 220 ALA A C 1
ATOM 1721 O O . ALA A 1 220 ? -8.246 7.634 7.080 1.00 94.38 220 ALA A O 1
ATOM 1722 N N . SER A 1 221 ? -8.239 6.141 5.405 1.00 90.44 221 SER A N 1
ATOM 1723 C CA . SER A 1 221 ? -7.049 6.673 4.726 1.00 90.44 221 SER A CA 1
ATOM 1724 C C . SER A 1 221 ? -7.301 8.046 4.094 1.00 90.44 221 SER A C 1
ATOM 1726 O O . SER A 1 221 ? -6.479 8.956 4.241 1.00 90.44 221 SER A O 1
ATOM 1728 N N . VAL A 1 222 ? -8.462 8.224 3.454 1.00 91.25 222 VAL A N 1
ATOM 1729 C CA . VAL A 1 222 ? -8.902 9.521 2.915 1.00 91.25 222 VAL A CA 1
ATOM 1730 C C . VAL A 1 222 ? -9.104 10.533 4.045 1.00 91.25 222 VAL A C 1
ATOM 1732 O O . VAL A 1 222 ? -8.571 11.638 3.969 1.00 91.25 222 VAL A O 1
ATOM 1735 N N . ASN A 1 223 ? -9.769 10.142 5.138 1.00 92.12 223 ASN A N 1
ATOM 1736 C CA . ASN A 1 223 ? -9.981 11.009 6.302 1.00 92.12 223 ASN A CA 1
ATOM 1737 C C . ASN A 1 223 ? -8.663 11.447 6.958 1.00 92.12 223 ASN A C 1
ATOM 1739 O O . ASN A 1 223 ? -8.516 12.614 7.307 1.00 92.12 223 ASN A O 1
ATOM 1743 N N . LYS A 1 224 ? -7.678 10.545 7.080 1.00 91.31 224 LYS A N 1
ATOM 1744 C CA . LYS A 1 224 ? -6.338 10.874 7.607 1.00 91.31 224 LYS A CA 1
ATOM 1745 C C . LYS A 1 224 ? -5.575 11.862 6.724 1.00 91.31 224 LYS A C 1
ATOM 1747 O O . LYS A 1 224 ? -4.759 12.623 7.225 1.00 91.31 224 LYS A O 1
ATOM 1752 N N . SER A 1 225 ? -5.836 11.845 5.420 1.00 85.94 225 SER A N 1
ATOM 1753 C CA . SER A 1 225 ? -5.222 12.756 4.448 1.00 85.94 225 SER A CA 1
ATOM 1754 C C . SER A 1 225 ? -5.976 14.095 4.341 1.00 85.94 225 SER A C 1
ATOM 1756 O O . SER A 1 225 ? -5.494 15.034 3.705 1.00 85.94 225 SER A O 1
ATOM 1758 N N . GLY A 1 226 ? -7.155 14.188 4.972 1.00 62.62 226 GLY A N 1
ATOM 1759 C CA . GLY A 1 226 ? -8.116 15.290 4.895 1.00 62.62 226 GLY A CA 1
ATOM 1760 C C . GLY A 1 226 ? -7.656 16.636 5.455 1.00 62.62 226 GLY A C 1
ATOM 1761 O O . GLY A 1 226 ? -8.322 17.635 5.196 1.00 62.62 226 GLY A O 1
ATOM 1762 N N . ASP A 1 227 ? -6.498 16.718 6.115 1.00 52.72 227 ASP A N 1
ATOM 1763 C CA . ASP A 1 227 ? -5.929 18.003 6.548 1.00 52.72 227 ASP A CA 1
ATOM 1764 C C . ASP A 1 227 ? -5.440 18.888 5.375 1.00 52.72 227 ASP A C 1
ATOM 1766 O O . ASP A 1 227 ? -5.012 20.016 5.604 1.00 52.72 227 ASP A O 1
ATOM 1770 N N . ASN A 1 228 ? -5.521 18.439 4.107 1.00 49.34 228 ASN A N 1
ATOM 1771 C CA . ASN A 1 228 ? -5.063 19.227 2.946 1.00 49.34 228 ASN A CA 1
ATOM 1772 C C . ASN A 1 228 ? -5.934 19.185 1.667 1.00 49.34 228 ASN A C 1
ATOM 1774 O O . ASN A 1 228 ? -5.476 19.657 0.621 1.00 49.34 228 ASN A O 1
ATOM 1778 N N . LEU A 1 229 ? -7.179 18.689 1.694 1.00 48.78 229 LEU A N 1
ATOM 1779 C CA . LEU A 1 229 ? -8.044 18.688 0.498 1.00 48.78 229 LEU A CA 1
ATOM 1780 C C . LEU A 1 229 ? -9.257 19.626 0.653 1.00 48.78 229 LEU A C 1
ATOM 1782 O O . LEU A 1 229 ? -10.048 19.463 1.580 1.00 48.78 229 LEU A O 1
ATOM 1786 N N . PRO A 1 230 ? -9.444 20.614 -0.247 1.00 42.06 230 PRO A N 1
ATOM 1787 C CA . PRO A 1 230 ? -10.584 21.517 -0.180 1.00 42.06 230 PRO A CA 1
ATOM 1788 C C . PRO A 1 230 ? -11.868 20.772 -0.566 1.00 42.06 230 PRO A C 1
ATOM 1790 O O . PRO A 1 230 ? -12.040 20.365 -1.714 1.00 42.06 230 PRO A O 1
ATOM 1793 N N . VAL A 1 231 ? -12.784 20.625 0.392 1.00 47.84 231 VAL A N 1
ATOM 1794 C CA . VAL A 1 231 ? -14.119 20.056 0.166 1.00 47.84 231 VAL A CA 1
ATOM 1795 C C . VAL A 1 231 ? -14.980 21.054 -0.630 1.00 47.84 231 VAL A C 1
ATOM 1797 O O . VAL A 1 231 ? -15.167 22.190 -0.176 1.00 47.84 231 VAL A O 1
ATOM 1800 N N . PRO A 1 232 ? -15.543 20.683 -1.795 1.00 42.47 232 PRO A N 1
ATOM 1801 C CA . PRO A 1 232 ? -16.508 21.524 -2.495 1.00 42.47 232 PRO A CA 1
ATOM 1802 C C . PRO A 1 232 ? -17.875 21.484 -1.787 1.00 42.47 232 PRO A C 1
ATOM 1804 O O . PRO A 1 232 ? -18.382 20.424 -1.430 1.00 42.47 232 PRO A O 1
ATOM 1807 N N . LYS A 1 233 ? -18.485 22.659 -1.566 1.00 40.59 233 LYS A N 1
ATOM 1808 C CA . LYS A 1 233 ? -19.781 22.797 -0.871 1.00 40.59 233 LYS A CA 1
ATOM 1809 C C . LYS A 1 233 ? -20.942 22.209 -1.701 1.00 40.59 233 LYS A C 1
ATOM 1811 O O . LYS A 1 233 ? -21.018 22.485 -2.898 1.00 40.59 233 LYS A O 1
ATOM 1816 N N . PRO A 1 234 ? -21.909 21.507 -1.080 1.00 38.00 234 PRO A N 1
ATOM 1817 C CA . PRO A 1 234 ? -22.867 20.651 -1.790 1.00 38.00 234 PRO A CA 1
ATOM 1818 C C . PRO A 1 234 ? -24.083 21.351 -2.439 1.00 38.00 234 PRO A C 1
ATOM 1820 O O . PRO A 1 234 ? -25.098 20.701 -2.624 1.00 38.00 234 PRO A O 1
ATOM 1823 N N . ASN A 1 235 ? -24.037 22.640 -2.806 1.00 42.06 235 ASN A N 1
ATOM 1824 C CA . ASN A 1 235 ? -25.190 23.314 -3.450 1.00 42.06 235 ASN A CA 1
ATOM 1825 C C . ASN A 1 235 ? -24.825 24.445 -4.433 1.00 42.06 235 ASN A C 1
ATOM 1827 O O . ASN A 1 235 ? -25.598 25.379 -4.648 1.00 42.06 235 ASN A O 1
ATOM 1831 N N . SER A 1 236 ? -23.645 24.394 -5.050 1.00 38.78 236 SER A N 1
ATOM 1832 C CA . SER A 1 236 ? -23.305 25.330 -6.128 1.00 38.78 236 SER A CA 1
ATOM 1833 C C . SER A 1 236 ? -23.736 24.758 -7.486 1.00 38.78 236 SER A C 1
ATOM 1835 O O . SER A 1 236 ? -23.425 23.597 -7.760 1.00 38.78 236 SER A O 1
ATOM 1837 N N . PRO A 1 237 ? -24.420 25.536 -8.353 1.00 42.53 237 PRO A N 1
ATOM 1838 C CA . PRO A 1 237 ? -24.630 25.151 -9.748 1.00 42.53 237 PRO A CA 1
ATOM 1839 C C . PRO A 1 237 ? -23.274 24.802 -10.358 1.00 42.53 237 PRO A C 1
ATOM 1841 O O . PRO A 1 237 ? -22.322 25.544 -10.105 1.00 42.53 237 PRO A O 1
ATOM 1844 N N . GLN A 1 238 ? -23.181 23.690 -11.101 1.00 41.03 238 GLN A N 1
ATOM 1845 C CA . GLN A 1 238 ? -21.926 23.209 -11.694 1.00 41.03 238 GLN A CA 1
ATOM 1846 C C . GLN A 1 238 ? -21.112 24.385 -12.261 1.00 41.03 238 GLN A C 1
ATOM 1848 O O . GLN A 1 238 ? -21.520 24.973 -13.268 1.00 41.03 238 GLN A O 1
ATOM 1853 N N . PRO A 1 239 ? -19.984 24.766 -11.631 1.00 35.47 239 PRO A N 1
ATOM 1854 C CA . PRO A 1 239 ? -19.164 25.834 -12.156 1.00 35.47 239 PRO A CA 1
ATOM 1855 C C . PRO A 1 239 ? -18.376 25.265 -13.326 1.00 35.47 239 PRO A C 1
ATOM 1857 O O . PRO A 1 239 ? -17.762 24.200 -13.221 1.00 35.47 239 PRO A O 1
ATOM 1860 N N . GLN A 1 240 ? -18.340 26.007 -14.429 1.00 43.66 240 GLN A N 1
ATOM 1861 C CA . GLN A 1 240 ? -17.259 25.846 -15.388 1.00 43.66 240 GLN A CA 1
ATOM 1862 C C . GLN A 1 240 ? -15.933 25.952 -14.623 1.00 43.66 240 GLN A C 1
ATOM 1864 O O . GLN A 1 240 ? -15.697 26.916 -13.896 1.00 43.66 240 GLN A O 1
ATOM 1869 N N . SER A 1 241 ? -15.133 24.894 -14.754 1.00 46.59 241 SER A N 1
ATOM 1870 C CA . SER A 1 241 ? -13.805 24.678 -14.179 1.00 46.59 241 SER A CA 1
ATOM 1871 C C . SER A 1 241 ? -13.040 25.955 -13.792 1.00 46.59 241 SER A C 1
ATOM 1873 O O . SER A 1 241 ? -12.555 26.655 -14.686 1.00 46.59 241 SER A O 1
ATOM 1875 N N . PRO A 1 242 ? -12.771 26.187 -12.492 1.00 41.09 242 PRO A N 1
ATOM 1876 C CA . PRO A 1 242 ? -11.655 27.006 -12.067 1.00 41.09 242 PRO A CA 1
ATOM 1877 C C . PRO A 1 242 ? -10.464 26.141 -11.631 1.00 41.09 242 PRO A C 1
ATOM 1879 O O . PRO A 1 242 ? -10.571 25.136 -10.930 1.00 41.09 242 PRO A O 1
ATOM 1882 N N . ASN A 1 243 ? -9.310 26.584 -12.111 1.00 54.22 243 ASN A N 1
ATOM 1883 C CA . ASN A 1 243 ? -7.980 26.014 -11.974 1.00 54.22 243 ASN A CA 1
ATOM 1884 C C . ASN A 1 243 ? -7.437 26.015 -10.528 1.00 54.22 243 ASN A C 1
ATOM 1886 O O . ASN A 1 243 ? -7.686 26.948 -9.770 1.00 54.22 243 ASN A O 1
ATOM 1890 N N . LYS A 1 244 ? -6.545 25.042 -10.270 1.00 51.12 244 LYS A N 1
ATOM 1891 C CA . LYS A 1 244 ? -5.613 24.881 -9.128 1.00 51.12 244 LYS A CA 1
ATOM 1892 C C . LYS A 1 244 ? -6.194 24.356 -7.806 1.00 51.12 244 LYS A C 1
ATOM 1894 O O . LYS A 1 244 ? -6.100 24.996 -6.766 1.00 51.12 244 LYS A O 1
ATOM 1899 N N . SER A 1 245 ? -6.668 23.113 -7.822 1.00 43.81 245 SER A N 1
ATOM 1900 C CA . SER A 1 245 ? -6.527 22.221 -6.662 1.00 43.81 245 SER A CA 1
ATOM 1901 C C . SER A 1 245 ? -5.072 21.737 -6.575 1.00 43.81 245 SER A C 1
ATOM 1903 O O . SER A 1 245 ? -4.465 21.502 -7.624 1.00 43.81 245 SER A O 1
ATOM 1905 N N . ASN A 1 246 ? -4.536 21.532 -5.367 1.00 53.25 246 ASN A N 1
ATOM 1906 C CA . ASN A 1 246 ? -3.337 20.716 -5.126 1.00 53.25 246 ASN A CA 1
ATOM 1907 C C . ASN A 1 246 ? -3.624 19.280 -5.597 1.00 53.25 246 ASN A C 1
ATOM 1909 O O . ASN A 1 246 ? -3.961 18.394 -4.819 1.00 53.25 246 ASN A O 1
ATOM 1913 N N . LYS A 1 247 ? -3.581 19.061 -6.912 1.00 52.28 247 LYS A N 1
ATOM 1914 C CA . LYS A 1 247 ? -3.488 17.728 -7.482 1.00 52.28 247 LYS A CA 1
ATOM 1915 C C . LYS A 1 247 ? -2.070 17.281 -7.194 1.00 52.28 247 LYS A C 1
ATOM 1917 O O . LYS A 1 247 ? -1.143 17.890 -7.727 1.00 52.28 247 LYS A O 1
ATOM 1922 N N . LEU A 1 248 ? -1.927 16.231 -6.385 1.00 50.41 248 LEU A N 1
ATOM 1923 C CA . LEU A 1 248 ? -0.745 15.386 -6.485 1.00 50.41 248 LEU A CA 1
ATOM 1924 C C . LEU A 1 248 ? -0.529 15.129 -7.973 1.00 50.41 248 LEU A C 1
ATOM 1926 O O . LEU A 1 248 ? -1.454 14.715 -8.687 1.00 50.41 248 LEU A O 1
ATOM 1930 N N . SER A 1 249 ? 0.651 15.493 -8.454 1.00 75.50 249 SER A N 1
ATOM 1931 C CA . SER A 1 249 ? 0.990 15.304 -9.847 1.00 75.50 249 SER A CA 1
ATOM 1932 C C . SER A 1 249 ? 0.889 13.809 -10.169 1.00 75.50 249 SER A C 1
ATOM 1934 O O . SER A 1 249 ? 1.022 12.958 -9.289 1.00 75.50 249 SER A O 1
ATOM 1936 N N . SER A 1 250 ? 0.663 13.458 -11.438 1.00 64.88 250 SER A N 1
ATOM 1937 C CA . SER A 1 250 ? 0.715 12.047 -11.864 1.00 64.88 250 SER A CA 1
ATOM 1938 C C . SER A 1 250 ? 2.012 11.366 -11.406 1.00 64.88 250 SER A C 1
ATOM 1940 O O . SER A 1 250 ? 2.016 10.179 -11.104 1.00 64.88 250 SER A O 1
ATOM 1942 N N . LYS A 1 251 ? 3.094 12.145 -11.302 1.00 65.25 251 LYS A N 1
ATOM 1943 C CA . LYS A 1 251 ? 4.400 11.699 -10.837 1.00 65.25 251 LYS A CA 1
ATOM 1944 C C . LYS A 1 251 ? 4.429 11.431 -9.326 1.00 65.25 251 LYS A C 1
ATOM 1946 O O . LYS A 1 251 ? 5.025 10.450 -8.904 1.00 65.25 251 LYS A O 1
ATOM 1951 N N . ASP A 1 252 ? 3.728 12.230 -8.527 1.00 72.81 252 ASP A N 1
ATOM 1952 C CA . ASP A 1 252 ? 3.674 12.058 -7.067 1.00 72.81 252 ASP A CA 1
ATOM 1953 C C . ASP A 1 252 ? 2.934 10.757 -6.705 1.00 72.81 252 ASP A C 1
ATOM 1955 O O . ASP A 1 252 ? 3.325 10.032 -5.793 1.00 72.81 252 ASP A O 1
ATOM 1959 N N . TRP A 1 253 ? 1.891 10.408 -7.467 1.00 67.06 253 TRP A N 1
ATOM 1960 C CA . TRP A 1 253 ? 1.182 9.135 -7.315 1.00 67.06 253 TRP A CA 1
ATOM 1961 C C . TRP A 1 253 ? 2.004 7.929 -7.766 1.00 67.06 253 TRP A C 1
ATOM 1963 O O . TRP A 1 253 ? 1.954 6.890 -7.112 1.00 67.06 253 TRP A O 1
ATOM 1973 N N . GLU A 1 254 ? 2.772 8.051 -8.851 1.00 61.56 254 GLU A N 1
ATOM 1974 C CA . GLU A 1 254 ? 3.718 7.010 -9.266 1.00 61.56 254 GLU A CA 1
ATOM 1975 C C . GLU A 1 254 ? 4.779 6.760 -8.186 1.00 61.56 2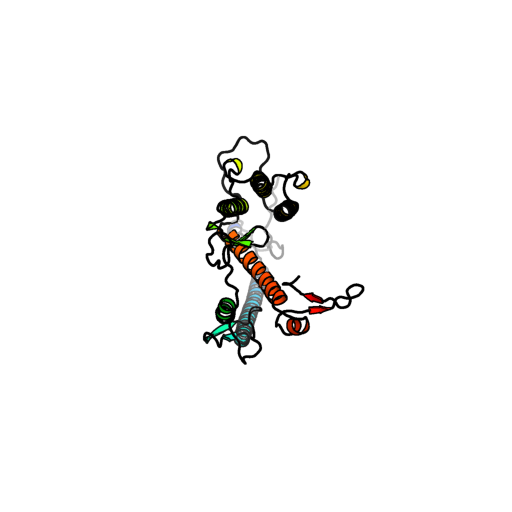54 GLU A C 1
ATOM 1977 O O . GLU A 1 254 ? 5.083 5.605 -7.893 1.00 61.56 254 GLU A O 1
ATOM 1982 N N . GLU A 1 255 ? 5.283 7.812 -7.535 1.00 63.62 255 GLU A N 1
ATOM 1983 C CA . GLU A 1 255 ? 6.247 7.705 -6.433 1.00 63.62 255 GLU A CA 1
ATOM 1984 C C . GLU A 1 255 ? 5.628 7.053 -5.181 1.00 63.62 255 GLU A C 1
ATOM 1986 O O . GLU A 1 255 ? 6.231 6.148 -4.597 1.00 63.62 255 GLU A O 1
ATOM 1991 N N . ILE A 1 256 ? 4.396 7.419 -4.807 1.00 66.88 256 ILE A N 1
ATOM 1992 C CA . ILE A 1 256 ? 3.674 6.796 -3.681 1.00 66.88 256 ILE A CA 1
ATOM 1993 C C . ILE A 1 256 ? 3.360 5.324 -3.965 1.00 66.88 256 ILE A C 1
ATOM 1995 O O . ILE A 1 256 ? 3.600 4.462 -3.117 1.00 66.88 256 ILE A O 1
ATOM 1999 N N . MET A 1 257 ? 2.854 5.011 -5.160 1.00 63.59 257 MET A N 1
ATOM 2000 C CA . MET A 1 257 ? 2.540 3.637 -5.558 1.00 63.59 257 MET A CA 1
ATOM 2001 C C . MET A 1 257 ? 3.804 2.786 -5.673 1.00 63.59 257 MET A C 1
ATOM 2003 O O . MET A 1 257 ? 3.787 1.626 -5.265 1.00 63.59 257 MET A O 1
ATOM 2007 N N . ALA A 1 258 ? 4.917 3.350 -6.150 1.00 58.03 258 ALA A N 1
ATOM 2008 C CA . ALA A 1 258 ? 6.212 2.680 -6.124 1.00 58.03 258 ALA A CA 1
ATOM 2009 C C . ALA A 1 258 ? 6.661 2.388 -4.682 1.00 58.03 258 ALA A C 1
ATOM 2011 O O . ALA A 1 258 ? 7.093 1.270 -4.398 1.00 58.03 258 ALA A O 1
ATOM 2012 N N . GLY A 1 259 ? 6.496 3.337 -3.755 1.00 60.16 259 GLY A N 1
ATOM 2013 C CA . GLY A 1 259 ? 6.779 3.143 -2.330 1.00 60.16 259 GLY A CA 1
ATOM 2014 C C . GLY A 1 259 ? 5.930 2.036 -1.693 1.00 60.16 259 GLY A C 1
ATOM 2015 O O . GLY A 1 259 ? 6.468 1.120 -1.067 1.00 60.16 259 GLY A O 1
ATOM 2016 N N . LEU A 1 260 ? 4.612 2.058 -1.916 1.00 62.75 260 LEU A N 1
ATOM 2017 C CA . LEU A 1 260 ? 3.690 1.016 -1.449 1.00 62.75 260 LEU A CA 1
ATOM 2018 C C . LEU A 1 260 ? 4.025 -0.350 -2.052 1.00 62.75 260 LEU A C 1
ATOM 2020 O O . LEU A 1 260 ? 4.039 -1.351 -1.338 1.00 62.75 260 LEU A O 1
ATOM 2024 N N . PHE A 1 261 ? 4.371 -0.397 -3.338 1.00 62.06 261 PHE A N 1
ATOM 2025 C CA . PHE A 1 261 ? 4.793 -1.624 -4.008 1.00 62.06 261 PHE A CA 1
ATOM 2026 C C . PHE A 1 261 ? 6.103 -2.173 -3.425 1.00 62.06 261 PHE A C 1
ATOM 2028 O O . PHE A 1 261 ? 6.256 -3.387 -3.290 1.00 62.06 261 PHE A O 1
ATOM 2035 N N . ILE A 1 262 ? 7.047 -1.317 -3.022 1.00 64.50 262 ILE A N 1
ATOM 2036 C CA . ILE A 1 262 ? 8.283 -1.739 -2.342 1.00 64.50 262 ILE A CA 1
ATOM 2037 C C . ILE A 1 262 ? 7.966 -2.351 -0.971 1.00 64.50 262 ILE A C 1
ATOM 2039 O O . ILE A 1 262 ? 8.485 -3.423 -0.652 1.00 64.50 262 ILE A O 1
ATOM 2043 N N . ILE A 1 263 ? 7.096 -1.712 -0.184 1.00 68.00 263 ILE A N 1
ATOM 2044 C CA . ILE A 1 263 ? 6.687 -2.203 1.142 1.00 68.00 263 ILE A CA 1
ATOM 2045 C C . ILE A 1 263 ? 5.935 -3.534 1.013 1.00 68.00 263 ILE A C 1
ATOM 2047 O O . ILE A 1 263 ? 6.293 -4.506 1.683 1.00 68.00 263 ILE A O 1
ATOM 2051 N N . ALA A 1 264 ? 4.956 -3.606 0.109 1.00 70.62 264 ALA A N 1
ATOM 2052 C CA . ALA A 1 264 ? 4.168 -4.807 -0.147 1.00 70.62 264 ALA A CA 1
ATOM 2053 C C . ALA A 1 264 ? 5.051 -5.972 -0.613 1.00 70.62 264 ALA A C 1
ATOM 2055 O O . ALA A 1 264 ? 4.931 -7.077 -0.095 1.00 70.62 264 ALA A O 1
ATOM 2056 N N . ASN A 1 265 ? 6.013 -5.730 -1.508 1.00 69.62 265 ASN A N 1
ATOM 2057 C CA . ASN A 1 265 ? 6.949 -6.771 -1.937 1.00 69.62 265 ASN A CA 1
ATOM 2058 C C . ASN A 1 265 ? 7.895 -7.226 -0.821 1.00 69.62 265 ASN A C 1
ATOM 2060 O O . ASN A 1 265 ? 8.248 -8.404 -0.770 1.00 69.62 265 ASN A O 1
ATOM 2064 N N . ARG A 1 266 ? 8.331 -6.327 0.074 1.00 71.81 266 ARG A N 1
ATOM 2065 C CA . ARG A 1 266 ? 9.127 -6.716 1.252 1.00 71.81 266 ARG A CA 1
ATOM 2066 C C . ARG A 1 266 ? 8.307 -7.607 2.189 1.00 71.81 266 ARG A C 1
ATOM 2068 O O . ARG A 1 266 ? 8.831 -8.617 2.655 1.00 71.81 266 ARG A O 1
ATOM 2075 N N . ALA A 1 267 ? 7.038 -7.271 2.417 1.00 74.00 267 ALA A N 1
ATOM 2076 C CA . ALA A 1 267 ? 6.122 -8.081 3.215 1.00 74.00 267 ALA A CA 1
ATOM 2077 C C . ALA A 1 267 ? 5.844 -9.445 2.561 1.00 74.00 267 ALA A C 1
ATOM 2079 O O . ALA A 1 267 ? 6.019 -10.472 3.210 1.00 74.00 267 ALA A O 1
ATOM 2080 N N . LEU A 1 268 ? 5.519 -9.468 1.264 1.00 79.62 268 LEU A N 1
ATOM 2081 C CA . LEU A 1 268 ? 5.250 -10.694 0.510 1.00 79.62 268 LEU A CA 1
ATOM 2082 C C . LEU A 1 268 ? 6.445 -11.653 0.554 1.00 79.62 268 LEU A C 1
ATOM 2084 O O . LEU A 1 268 ? 6.277 -12.817 0.887 1.00 79.62 268 LEU A O 1
ATOM 2088 N N . ARG A 1 269 ? 7.671 -11.157 0.334 1.00 76.38 269 ARG A N 1
ATOM 2089 C CA . ARG A 1 269 ? 8.887 -11.986 0.432 1.00 76.38 269 ARG A CA 1
ATOM 2090 C C . ARG A 1 269 ? 9.084 -12.571 1.826 1.00 76.38 269 ARG A C 1
ATOM 2092 O O . ARG A 1 269 ? 9.547 -13.698 1.952 1.00 76.38 269 ARG A O 1
ATOM 2099 N N . LYS A 1 270 ? 8.758 -11.819 2.883 1.00 77.25 270 LYS A N 1
ATOM 2100 C CA . LYS A 1 270 ? 8.812 -12.342 4.256 1.00 77.25 270 LYS A CA 1
ATOM 2101 C C . LYS A 1 270 ? 7.766 -13.439 4.469 1.00 77.25 270 LYS A C 1
ATOM 2103 O O . LYS A 1 270 ? 8.093 -14.441 5.093 1.00 77.25 270 LYS A O 1
ATOM 2108 N N . LEU A 1 271 ? 6.562 -13.286 3.918 1.00 82.56 271 LEU A N 1
ATOM 2109 C CA . LEU A 1 271 ? 5.511 -14.307 3.969 1.00 82.56 271 LEU A CA 1
ATOM 2110 C C . LEU A 1 271 ? 5.879 -15.568 3.173 1.00 82.56 271 LEU A C 1
ATOM 2112 O O . LEU A 1 271 ? 5.720 -16.667 3.687 1.00 82.56 271 LEU A O 1
ATOM 2116 N N . GLU A 1 272 ? 6.453 -15.430 1.978 1.00 82.00 272 GLU A N 1
ATOM 2117 C CA . GLU A 1 272 ? 6.940 -16.566 1.179 1.00 82.00 272 GLU A CA 1
ATOM 2118 C C . GLU A 1 272 ? 8.042 -17.347 1.907 1.00 82.00 272 GLU A C 1
ATOM 2120 O O . GLU A 1 272 ? 8.059 -18.575 1.890 1.00 82.00 272 GLU A O 1
ATOM 2125 N N . LEU A 1 273 ? 8.959 -16.647 2.586 1.00 79.38 273 LEU A N 1
ATOM 2126 C CA . LEU A 1 273 ? 9.992 -17.294 3.398 1.00 79.38 273 LEU A CA 1
ATOM 2127 C C . LEU A 1 273 ? 9.403 -18.018 4.612 1.00 79.38 273 LEU A C 1
ATOM 2129 O O . LEU A 1 273 ? 9.943 -19.043 5.015 1.00 79.38 273 LEU A O 1
ATOM 2133 N N . LEU A 1 274 ? 8.318 -17.502 5.193 1.00 81.88 274 LEU A N 1
ATOM 2134 C CA . LEU A 1 274 ? 7.618 -18.174 6.286 1.00 81.88 274 LEU A CA 1
ATOM 2135 C C . LEU A 1 274 ? 6.946 -19.463 5.815 1.00 81.88 274 LEU A C 1
ATOM 2137 O O . LEU A 1 274 ? 7.056 -20.476 6.499 1.00 81.88 274 LEU A O 1
ATOM 2141 N N . ASP A 1 275 ? 6.310 -19.425 4.646 1.00 84.69 275 ASP A N 1
ATOM 2142 C CA . ASP A 1 275 ? 5.631 -20.573 4.042 1.00 84.69 275 ASP A CA 1
ATOM 2143 C C . ASP A 1 275 ? 6.618 -21.666 3.591 1.00 84.69 275 ASP A C 1
ATOM 2145 O O . ASP A 1 275 ? 6.390 -22.859 3.782 1.00 84.69 275 ASP A O 1
ATOM 2149 N N . ALA A 1 276 ? 7.779 -21.269 3.062 1.00 81.38 276 ALA A N 1
ATOM 2150 C CA . ALA A 1 276 ? 8.786 -22.198 2.549 1.00 81.38 276 ALA A CA 1
ATOM 2151 C C . ALA A 1 276 ? 9.573 -22.956 3.637 1.00 81.38 276 ALA A C 1
ATOM 2153 O O . ALA A 1 276 ? 10.285 -23.919 3.333 1.00 81.38 276 ALA A O 1
ATOM 2154 N N . VAL A 1 277 ? 9.522 -22.510 4.893 1.00 86.00 277 VAL A N 1
ATOM 2155 C CA . VAL A 1 277 ? 10.387 -23.022 5.957 1.00 86.00 277 VAL A CA 1
ATOM 2156 C C . VAL A 1 277 ? 9.704 -24.151 6.742 1.00 86.00 277 VAL A C 1
ATOM 2158 O O . VAL A 1 277 ? 8.652 -23.941 7.338 1.00 86.00 277 VAL A O 1
ATOM 2161 N N . PRO A 1 278 ? 10.329 -25.341 6.866 1.00 85.50 278 PRO A N 1
ATOM 2162 C CA . PRO A 1 278 ? 9.679 -26.498 7.487 1.00 85.50 278 PRO A CA 1
ATOM 2163 C C . PRO A 1 278 ? 9.557 -26.404 9.016 1.00 85.50 278 PRO A C 1
ATOM 2165 O O . PRO A 1 278 ? 8.805 -27.170 9.614 1.00 85.50 278 PRO A O 1
ATOM 2168 N N . ASN A 1 279 ? 10.340 -25.544 9.680 1.00 88.19 279 ASN A N 1
ATOM 2169 C CA . ASN A 1 279 ? 10.286 -25.359 11.133 1.00 88.19 279 ASN A CA 1
ATOM 2170 C C . ASN A 1 279 ? 10.953 -24.050 11.600 1.00 88.19 279 ASN A C 1
ATOM 2172 O O . ASN A 1 279 ? 11.798 -23.467 10.923 1.00 88.19 279 ASN A O 1
ATOM 2176 N N . LEU A 1 280 ? 10.641 -23.631 12.831 1.00 82.94 280 LEU A N 1
ATOM 2177 C CA . LEU A 1 280 ? 11.151 -22.390 13.434 1.00 82.94 280 LEU A CA 1
ATOM 2178 C C . LEU A 1 280 ? 12.686 -22.304 13.539 1.00 82.94 280 LEU A C 1
ATOM 2180 O O . LEU A 1 280 ? 13.222 -21.198 13.563 1.00 82.94 280 LEU A O 1
ATOM 2184 N N . GLN A 1 281 ? 13.411 -23.426 13.620 1.00 85.81 281 GLN A N 1
ATOM 2185 C CA . GLN A 1 281 ? 14.877 -23.386 13.726 1.00 85.81 281 GLN A CA 1
ATOM 2186 C C . GLN A 1 281 ? 15.528 -22.977 12.408 1.00 85.81 281 GLN A C 1
ATOM 2188 O O . GLN A 1 281 ? 16.519 -22.252 12.419 1.00 85.81 281 GLN A O 1
ATOM 2193 N N . GLU A 1 282 ? 14.963 -23.403 11.281 1.00 87.19 282 GLU A N 1
ATOM 2194 C CA . GLU A 1 282 ? 15.393 -22.942 9.960 1.00 87.19 282 GLU A CA 1
ATOM 2195 C C . GLU A 1 282 ? 15.043 -21.463 9.750 1.00 87.19 282 GLU A C 1
ATOM 2197 O O . GLU A 1 282 ? 15.856 -20.706 9.220 1.00 87.19 282 GLU A O 1
ATOM 2202 N N . LEU A 1 283 ? 13.900 -21.014 10.277 1.00 83.75 283 LEU A N 1
ATOM 2203 C CA . LEU A 1 283 ? 13.459 -19.623 10.173 1.00 83.75 283 LEU A CA 1
ATOM 2204 C C . LEU A 1 283 ? 14.445 -18.651 10.847 1.00 83.75 283 LEU A C 1
ATOM 2206 O O . LEU A 1 283 ? 14.787 -17.618 10.279 1.00 83.75 283 LEU A O 1
ATOM 2210 N N . ARG A 1 284 ? 14.996 -19.033 12.011 1.00 84.25 284 ARG A N 1
ATOM 2211 C CA . ARG A 1 284 ? 16.037 -18.273 12.741 1.00 84.25 284 ARG A CA 1
ATOM 2212 C C . ARG A 1 284 ? 17.351 -18.120 11.977 1.00 84.25 284 ARG A C 1
ATOM 2214 O O . ARG A 1 284 ? 18.175 -17.282 12.336 1.00 84.25 284 ARG A O 1
ATOM 2221 N N . LYS A 1 285 ? 17.610 -18.961 10.973 1.00 84.88 285 LYS A N 1
ATOM 2222 C CA . LYS A 1 285 ? 18.863 -18.909 10.207 1.00 84.88 285 LYS A CA 1
ATOM 2223 C C . LYS A 1 285 ? 18.818 -17.870 9.087 1.00 84.88 285 LYS A C 1
ATOM 2225 O O . LYS A 1 285 ? 19.896 -17.527 8.583 1.00 84.88 285 LYS A O 1
ATOM 2230 N N . ILE A 1 286 ? 17.624 -17.393 8.716 1.00 80.00 286 ILE A N 1
ATOM 2231 C CA . ILE A 1 286 ? 17.399 -16.443 7.625 1.00 80.00 286 ILE A CA 1
ATOM 2232 C C . ILE A 1 286 ? 17.857 -15.041 8.062 1.00 80.00 286 ILE A C 1
ATOM 2234 O O . ILE A 1 286 ? 17.328 -14.497 9.030 1.00 80.00 286 ILE A O 1
ATOM 2238 N N . PRO A 1 287 ? 18.850 -14.437 7.383 1.00 77.31 287 PRO A N 1
ATOM 2239 C CA . PRO A 1 287 ? 19.327 -13.101 7.731 1.00 77.31 287 PRO A CA 1
ATOM 2240 C C . PRO A 1 287 ? 18.231 -12.044 7.518 1.00 77.31 287 PRO A C 1
ATOM 2242 O O . PRO A 1 287 ? 17.550 -12.056 6.494 1.00 77.31 287 PRO A O 1
ATOM 2245 N N . GLY A 1 288 ? 18.084 -11.119 8.472 1.00 75.62 288 GLY A N 1
ATOM 2246 C CA . GLY A 1 288 ? 17.083 -10.040 8.425 1.00 75.62 288 GLY A CA 1
ATOM 2247 C C . GLY A 1 288 ? 15.679 -10.435 8.904 1.00 75.62 288 GLY A C 1
ATOM 2248 O O . GLY A 1 288 ? 14.731 -9.663 8.730 1.00 75.62 288 GLY A O 1
ATOM 2249 N N . LEU A 1 289 ? 15.537 -11.629 9.486 1.00 80.25 289 LEU A N 1
ATOM 2250 C CA . LEU A 1 289 ? 14.304 -12.108 10.096 1.00 80.25 289 LEU A CA 1
ATOM 2251 C C . LEU A 1 289 ? 14.529 -12.364 11.590 1.00 80.25 289 LEU A C 1
ATOM 2253 O O . LEU A 1 289 ? 15.013 -13.422 11.991 1.00 80.25 289 LEU A O 1
ATOM 2257 N N . ASP A 1 290 ? 14.170 -11.384 12.413 1.00 81.12 290 ASP A N 1
ATOM 2258 C CA . ASP A 1 290 ? 14.284 -11.500 13.863 1.00 81.12 290 ASP A CA 1
ATOM 2259 C C . ASP A 1 290 ? 13.010 -12.113 14.449 1.00 81.12 290 ASP A C 1
ATOM 2261 O O . ASP A 1 290 ? 11.896 -11.631 14.221 1.00 81.12 290 ASP A O 1
ATOM 2265 N N . LEU A 1 291 ? 13.183 -13.201 15.203 1.00 87.38 291 LEU A N 1
ATOM 2266 C CA . LEU A 1 291 ? 12.108 -13.827 15.965 1.00 87.38 291 LEU A CA 1
ATOM 2267 C C . LEU A 1 291 ? 12.142 -13.312 17.397 1.00 87.38 291 LEU A C 1
ATOM 2269 O O . LEU A 1 291 ? 13.062 -13.627 18.155 1.00 87.38 291 LEU A O 1
ATOM 2273 N N . HIS A 1 292 ? 11.107 -12.582 17.793 1.00 87.44 292 HIS A N 1
ATOM 2274 C CA . HIS A 1 292 ? 10.971 -12.108 19.162 1.00 87.44 292 HIS A CA 1
ATOM 2275 C C . HIS A 1 292 ? 10.101 -13.090 19.956 1.00 87.44 292 HIS A C 1
ATOM 2277 O O . HIS A 1 292 ? 8.942 -13.310 19.599 1.00 87.44 292 HIS A O 1
ATOM 2283 N N . PRO A 1 293 ? 10.629 -13.725 21.016 1.00 89.88 293 PRO A N 1
ATOM 2284 C CA . PRO A 1 293 ? 9.830 -14.619 21.840 1.00 89.88 293 PRO A CA 1
ATOM 2285 C C . PRO A 1 293 ? 8.740 -13.825 22.563 1.00 89.88 293 PRO A C 1
ATOM 2287 O O . PRO A 1 293 ? 9.010 -12.781 23.161 1.00 89.88 293 PRO A O 1
ATOM 2290 N N . LEU A 1 294 ? 7.511 -14.336 22.529 1.00 90.50 294 LEU A N 1
ATOM 2291 C CA . LEU A 1 294 ? 6.385 -13.727 23.229 1.00 90.50 294 LEU A CA 1
ATOM 2292 C C . LEU A 1 294 ? 6.330 -14.198 24.690 1.00 90.50 294 LEU A C 1
ATOM 2294 O O . LEU A 1 294 ? 6.744 -15.315 25.017 1.00 90.50 294 LEU A O 1
ATOM 2298 N N . LYS A 1 295 ? 5.869 -13.311 25.579 1.00 94.19 295 LYS A N 1
ATOM 2299 C CA . LYS A 1 295 ? 5.801 -13.532 27.033 1.00 94.19 295 LYS A CA 1
ATOM 2300 C C . LYS A 1 295 ? 4.397 -13.979 27.472 1.00 94.19 295 LYS A C 1
ATOM 2302 O O . LYS A 1 295 ? 3.477 -14.020 26.661 1.00 94.19 295 LYS A O 1
ATOM 2307 N N . ASP A 1 296 ? 4.282 -14.334 28.751 1.00 94.50 296 ASP A N 1
ATOM 2308 C CA . ASP A 1 296 ? 3.034 -14.639 29.464 1.00 94.50 296 ASP A CA 1
ATOM 2309 C C . ASP A 1 296 ? 2.213 -15.788 28.857 1.00 94.50 296 ASP A C 1
ATOM 2311 O O . ASP A 1 296 ? 2.740 -16.883 28.642 1.00 94.50 296 ASP A O 1
ATOM 2315 N N . ASP A 1 297 ? 0.929 -15.560 28.599 1.00 92.38 297 ASP A N 1
ATOM 2316 C CA . ASP A 1 297 ? -0.017 -16.516 28.015 1.00 92.38 297 ASP A CA 1
ATOM 2317 C C . ASP A 1 297 ? 0.396 -16.987 26.610 1.00 92.38 297 ASP A C 1
ATOM 2319 O O . ASP A 1 297 ? -0.037 -18.042 26.146 1.00 92.38 297 ASP A O 1
ATOM 2323 N N . ARG A 1 298 ? 1.299 -16.251 25.952 1.00 91.19 298 ARG A N 1
ATOM 2324 C CA . ARG A 1 298 ? 1.834 -16.561 24.620 1.00 91.19 298 ARG A CA 1
ATOM 2325 C C . ARG A 1 298 ? 3.224 -17.193 24.648 1.00 91.19 298 ARG A C 1
ATOM 2327 O O . ARG A 1 298 ? 3.884 -17.283 23.608 1.00 91.19 298 ARG A O 1
ATOM 2334 N N . LYS A 1 299 ? 3.689 -17.654 25.813 1.00 90.88 299 LYS A N 1
ATOM 2335 C CA . LYS A 1 299 ? 4.989 -18.320 25.954 1.00 90.88 299 LYS A CA 1
ATOM 2336 C C . LYS A 1 299 ? 5.106 -19.513 24.996 1.00 90.88 299 LYS A C 1
ATOM 2338 O O . LYS A 1 299 ? 4.294 -20.431 25.015 1.00 90.88 299 LYS A O 1
ATOM 2343 N N . GLY A 1 300 ? 6.156 -19.501 24.175 1.00 88.00 300 GLY A N 1
ATOM 2344 C CA . GLY A 1 300 ? 6.410 -20.514 23.140 1.00 88.00 300 GLY A CA 1
ATOM 2345 C C . GLY A 1 300 ? 6.047 -20.063 21.722 1.00 88.00 300 GLY A C 1
ATOM 2346 O O . GLY A 1 300 ? 6.528 -20.655 20.757 1.00 88.00 300 GLY A O 1
ATOM 2347 N N . GLN A 1 301 ? 5.287 -18.975 21.579 1.00 89.75 301 GLN A N 1
ATOM 2348 C CA . GLN A 1 301 ? 5.086 -18.295 20.301 1.00 89.75 301 GLN A CA 1
ATOM 2349 C C . GLN A 1 301 ? 6.216 -17.288 20.033 1.00 89.75 301 GLN A C 1
ATOM 2351 O O . GLN A 1 301 ? 6.904 -16.833 20.951 1.00 89.75 301 GLN A O 1
ATOM 2356 N N . HIS A 1 302 ? 6.400 -16.933 18.763 1.00 88.50 302 HIS A N 1
ATOM 2357 C CA . HIS A 1 302 ? 7.349 -15.909 18.329 1.00 88.50 302 HIS A CA 1
ATOM 2358 C C . HIS A 1 302 ? 6.612 -14.892 17.457 1.00 88.50 302 HIS A C 1
ATOM 2360 O O . HIS A 1 302 ? 5.774 -15.287 16.647 1.00 88.50 302 HIS A O 1
ATOM 2366 N N . SER A 1 303 ? 6.918 -13.605 17.603 1.00 86.31 303 SER A N 1
ATOM 2367 C CA . SER A 1 303 ? 6.559 -12.599 16.605 1.00 86.31 303 SER A CA 1
ATOM 2368 C C . SER A 1 303 ? 7.702 -12.408 15.616 1.00 86.31 303 SER A C 1
ATOM 2370 O O . SER A 1 303 ? 8.874 -12.614 15.935 1.00 86.31 303 SER A O 1
ATOM 2372 N N . ILE A 1 304 ? 7.334 -12.027 14.399 1.00 79.81 304 ILE A N 1
ATOM 2373 C CA . ILE A 1 304 ? 8.249 -11.698 13.313 1.00 79.81 304 ILE A CA 1
ATOM 2374 C C . ILE A 1 304 ? 8.011 -10.239 12.970 1.00 79.81 304 ILE A C 1
ATOM 2376 O O . ILE A 1 304 ? 6.874 -9.854 12.704 1.00 79.81 304 ILE A O 1
ATOM 2380 N N . LYS A 1 305 ? 9.080 -9.446 12.961 1.00 77.56 305 LYS A N 1
ATOM 2381 C CA . LYS A 1 305 ? 9.008 -8.031 12.601 1.00 77.56 305 LYS A CA 1
ATOM 2382 C C . LYS A 1 305 ? 8.925 -7.874 11.074 1.00 77.56 305 LYS A C 1
ATOM 2384 O O . LYS A 1 305 ? 9.788 -8.382 10.340 1.00 77.56 305 LYS A O 1
ATOM 2389 N N . ILE A 1 306 ? 7.918 -7.168 10.565 1.00 64.44 306 ILE A N 1
ATOM 2390 C CA . ILE A 1 306 ? 7.765 -6.827 9.144 1.00 64.44 306 ILE A CA 1
ATOM 2391 C C . ILE A 1 306 ? 7.921 -5.308 9.002 1.00 64.44 306 ILE A C 1
ATOM 2393 O O . ILE A 1 306 ? 6.978 -4.544 9.160 1.00 64.44 306 ILE A O 1
ATOM 2397 N N . ASN A 1 307 ? 9.131 -4.885 8.617 1.00 58.12 307 ASN A N 1
ATOM 2398 C CA . ASN A 1 307 ? 9.593 -3.489 8.631 1.00 58.12 307 ASN A CA 1
ATOM 2399 C C . ASN A 1 307 ? 9.792 -2.997 10.073 1.00 58.12 307 ASN A C 1
ATOM 2401 O O . ASN A 1 307 ? 10.213 -3.782 10.919 1.00 58.12 307 ASN A O 1
ATOM 2405 N N . ASP A 1 308 ? 9.553 -1.719 10.361 1.00 58.00 308 ASP A N 1
ATOM 2406 C CA . ASP A 1 308 ? 9.629 -1.188 11.726 1.00 58.00 308 ASP A CA 1
ATOM 2407 C C . ASP A 1 308 ? 8.408 -1.517 12.603 1.00 58.00 308 ASP A C 1
ATOM 2409 O O . ASP A 1 308 ? 8.294 -0.995 13.710 1.00 58.00 308 ASP A O 1
ATOM 2413 N N . GLN A 1 309 ? 7.553 -2.436 12.139 1.00 45.41 309 GLN A N 1
ATOM 2414 C CA . GLN A 1 309 ? 6.336 -2.931 12.789 1.00 45.41 309 GLN A CA 1
ATOM 2415 C C . GLN A 1 309 ? 6.435 -4.436 13.053 1.00 45.41 309 GLN A C 1
ATOM 2417 O O . GLN A 1 309 ? 5.977 -4.868 14.130 1.00 45.41 309 GLN A O 1
#

InterPro domains:
  IPR035093 Toxin-antitoxin system, RelE/ParE toxin domain superfamily [G3DSA:3.30.2310.20] (244-309)

Radius of gyration: 37.13 Å; chains: 1; bounding box: 64×110×50 Å

Foldseek 3Di:
DDDDDDAQAAPQPRHGQDDDDDPDPPPVPVPCVPHSHHPVRVVVVVVVVVVVVVVVVVVVVVVVVVVVVVVVVVVVVQVVQWDQAPQPRDIDGNDVQWDDDPPDPGTHHPVSVCVVVVVVCVVPPDQQAAPPPRDGDDPAWDDPPNHTHHCVRCVQVVVLVVLLVCLVLLHDDPLVPDPYPPQSSQLSVLSNCLSLVHDDPLVPRPHDPVSSVVSVVSNVVSVVVPVQFDRDDDDDDDDDDDDDDPNCPPVNVVVVVVVVVVLVVLVVVLVVLVVPDPDPVVQVVDPPWDWDADDDPRGPHTDTDRPVD